Protein AF-A0A094FG65-F1 (afdb_monomer_lite)

Sequence (191 aa):
MADQTPATPAPLEASELGTKEYWDALYTRESTNHAADPTDEGTIWFDDSSAEDKLVTLLRSSALTGFDPATASFLDLGTGNGHLLFRIRDEGVRGEDSDDEDEEEEGEGGKLFRGRMLGTDYSATSISFARAVAAERGLGEGEVEFVEWDVLSSPLSPVLSGPNADGWDVVLDKGTFDAVSLMGDAEAGKR

Structure (mmCIF, N/CA/C/O backbone):
data_AF-A0A094FG65-F1
#
_entry.id   AF-A0A094FG65-F1
#
loop_
_atom_site.group_PDB
_atom_site.id
_atom_site.type_symbol
_atom_site.label_atom_id
_atom_site.label_alt_id
_atom_site.label_comp_id
_atom_site.label_asym_id
_atom_site.label_entity_id
_atom_site.label_seq_id
_atom_site.pdbx_PDB_ins_code
_atom_site.Cartn_x
_atom_site.Cartn_y
_atom_site.Cartn_z
_atom_site.occupancy
_atom_site.B_iso_or_equiv
_atom_site.auth_seq_id
_atom_site.auth_comp_id
_atom_site.auth_asym_id
_atom_site.auth_atom_id
_atom_site.pdbx_PDB_model_num
ATOM 1 N N . MET A 1 1 ? 33.118 -22.081 25.715 1.00 51.44 1 MET A N 1
ATOM 2 C CA . MET A 1 1 ? 31.855 -22.077 24.953 1.00 51.44 1 MET A CA 1
ATOM 3 C C . MET A 1 1 ? 32.157 -21.344 23.664 1.00 51.44 1 MET A C 1
ATOM 5 O O . MET A 1 1 ? 32.663 -20.236 23.754 1.00 51.44 1 MET A O 1
ATOM 9 N N . ALA A 1 2 ? 32.042 -22.009 22.513 1.00 52.31 2 ALA A N 1
ATOM 10 C CA . ALA A 1 2 ? 32.311 -21.365 21.231 1.00 52.31 2 ALA A CA 1
ATOM 11 C C . ALA A 1 2 ? 31.159 -20.406 20.925 1.00 52.31 2 ALA A C 1
ATOM 13 O O . ALA A 1 2 ? 29.999 -20.810 20.976 1.00 52.31 2 ALA A O 1
ATOM 14 N N . ASP A 1 3 ? 31.514 -19.152 20.680 1.00 58.06 3 ASP A N 1
ATOM 15 C CA . ASP A 1 3 ? 30.627 -18.087 20.235 1.00 58.06 3 ASP A CA 1
ATOM 16 C C . ASP A 1 3 ? 30.115 -18.448 18.833 1.00 58.06 3 ASP A C 1
ATOM 18 O O . ASP A 1 3 ? 30.864 -18.410 17.858 1.00 58.06 3 ASP A O 1
ATOM 22 N N . GLN A 1 4 ? 28.878 -18.940 18.752 1.00 58.91 4 GLN A N 1
ATOM 23 C CA . GLN A 1 4 ? 28.191 -19.191 17.487 1.00 58.91 4 GLN A CA 1
ATOM 24 C C . GLN A 1 4 ? 27.260 -18.020 17.203 1.00 58.91 4 GLN A C 1
ATOM 26 O O . GLN A 1 4 ? 26.042 -18.138 17.313 1.00 58.91 4 GLN A O 1
ATOM 31 N N . THR A 1 5 ? 27.836 -16.880 16.843 1.00 65.44 5 THR A N 1
ATOM 32 C CA . THR A 1 5 ? 27.068 -15.825 16.186 1.00 65.44 5 THR A CA 1
ATOM 33 C C . THR A 1 5 ? 26.692 -16.351 14.798 1.00 65.44 5 THR A C 1
ATOM 35 O O . THR A 1 5 ? 27.599 -16.672 14.023 1.00 65.44 5 THR A O 1
ATOM 38 N N . PRO A 1 6 ? 25.398 -16.519 14.470 1.00 65.94 6 PRO A N 1
ATOM 39 C CA . PRO A 1 6 ? 25.007 -16.954 13.137 1.00 65.94 6 PRO A CA 1
ATOM 40 C C . PRO A 1 6 ? 25.524 -15.939 12.112 1.00 65.94 6 PRO A C 1
ATOM 42 O O . PRO A 1 6 ? 25.381 -14.731 12.297 1.00 65.94 6 PRO A O 1
ATOM 45 N N . ALA A 1 7 ? 26.175 -16.434 11.058 1.00 76.25 7 ALA A N 1
ATOM 46 C CA . ALA A 1 7 ? 26.667 -15.586 9.981 1.00 76.25 7 ALA A CA 1
ATOM 47 C C . ALA A 1 7 ? 25.482 -14.889 9.299 1.00 76.25 7 ALA A C 1
ATOM 49 O O . ALA A 1 7 ? 24.498 -15.544 8.951 1.00 76.25 7 ALA A O 1
ATOM 50 N N . THR A 1 8 ? 25.583 -13.574 9.106 1.00 75.88 8 THR A N 1
ATOM 51 C CA . THR A 1 8 ? 24.596 -12.812 8.339 1.00 75.88 8 THR A CA 1
ATOM 52 C C . THR A 1 8 ? 24.509 -13.389 6.920 1.00 75.88 8 THR A C 1
ATOM 54 O O . THR A 1 8 ? 25.559 -13.571 6.293 1.00 75.88 8 THR A O 1
ATOM 57 N N . PRO A 1 9 ? 23.304 -13.695 6.406 1.00 75.62 9 PRO A N 1
ATOM 58 C CA . PRO A 1 9 ? 23.132 -14.148 5.030 1.00 75.62 9 PRO A CA 1
ATOM 59 C C . PRO A 1 9 ? 23.702 -13.127 4.039 1.00 75.62 9 PRO A C 1
ATOM 61 O O . PRO A 1 9 ? 23.695 -11.924 4.309 1.00 75.62 9 PRO A O 1
ATOM 64 N N . ALA A 1 10 ? 24.192 -13.602 2.893 1.00 77.69 10 ALA A N 1
ATOM 65 C CA . ALA A 1 10 ? 24.595 -12.709 1.811 1.00 77.69 10 ALA A CA 1
ATOM 66 C C . ALA A 1 10 ? 23.370 -11.926 1.285 1.00 77.69 10 ALA A C 1
ATOM 68 O O . ALA A 1 10 ? 22.280 -12.504 1.240 1.00 77.69 10 ALA A O 1
ATOM 69 N N . PRO A 1 11 ? 23.531 -10.647 0.888 1.00 77.25 11 PRO A N 1
ATOM 70 C CA . PRO A 1 11 ? 22.477 -9.894 0.212 1.00 77.25 11 PRO A CA 1
ATOM 71 C C . PRO A 1 11 ? 21.989 -10.614 -1.048 1.00 77.25 11 PRO A C 1
ATOM 73 O O . PRO A 1 11 ? 22.757 -11.341 -1.686 1.00 77.25 11 PRO A O 1
ATOM 76 N N . LEU A 1 12 ? 20.722 -10.400 -1.404 1.00 83.62 12 LEU A N 1
ATOM 77 C CA . LEU A 1 12 ? 20.182 -10.880 -2.672 1.00 83.62 12 LEU A CA 1
ATOM 78 C C . LEU A 1 12 ? 20.891 -10.184 -3.841 1.00 83.62 12 LEU A C 1
ATOM 80 O O . LEU A 1 12 ? 21.353 -9.048 -3.723 1.00 83.62 12 LEU A O 1
ATOM 84 N N . GLU A 1 13 ? 20.989 -10.879 -4.973 1.00 87.81 13 GLU A N 1
ATOM 85 C CA . GLU A 1 13 ? 21.478 -10.256 -6.198 1.00 87.81 13 GLU A CA 1
ATOM 86 C C . GLU A 1 13 ? 20.436 -9.269 -6.732 1.00 87.81 13 GLU A C 1
ATOM 88 O O . GLU A 1 13 ? 19.232 -9.532 -6.703 1.00 87.81 13 GLU A O 1
ATOM 93 N N . ALA A 1 14 ? 20.918 -8.136 -7.239 1.00 91.75 14 ALA A N 1
ATOM 94 C CA . ALA A 1 14 ? 20.063 -7.136 -7.851 1.00 91.75 14 ALA A CA 1
ATOM 95 C C . ALA A 1 14 ? 19.319 -7.713 -9.064 1.00 91.75 14 ALA A C 1
ATOM 97 O O . ALA A 1 14 ? 19.881 -8.502 -9.829 1.00 91.75 14 ALA A O 1
ATOM 98 N N . SER A 1 15 ? 18.078 -7.283 -9.283 1.00 94.44 15 SER A N 1
ATOM 99 C CA . SER A 1 15 ? 17.273 -7.729 -10.426 1.00 94.44 15 SER A CA 1
ATOM 100 C C . SER A 1 15 ? 16.431 -6.601 -11.017 1.00 94.44 15 SER A C 1
ATOM 102 O O . SER A 1 15 ? 16.326 -5.521 -10.439 1.00 94.44 15 SER A O 1
ATOM 104 N N . GLU A 1 16 ? 15.796 -6.858 -12.165 1.00 94.25 16 GLU A N 1
ATOM 105 C CA . GLU A 1 16 ? 14.864 -5.909 -12.787 1.00 94.25 16 GLU A CA 1
ATOM 106 C C . GLU A 1 16 ? 13.697 -5.547 -11.854 1.00 94.25 16 GLU A C 1
ATOM 108 O O . GLU A 1 16 ? 13.258 -4.407 -11.867 1.00 94.25 16 GLU A O 1
ATOM 113 N N . LEU A 1 17 ? 13.267 -6.450 -10.963 1.00 94.25 17 LEU A N 1
ATOM 114 C CA . LEU A 1 17 ? 12.216 -6.171 -9.971 1.00 94.25 17 LEU A CA 1
ATOM 115 C C . LEU A 1 17 ? 12.631 -5.133 -8.915 1.00 94.25 17 LEU A C 1
ATOM 117 O O . LEU A 1 17 ? 11.785 -4.618 -8.192 1.00 94.25 17 LEU A O 1
ATOM 121 N N . GLY A 1 18 ? 13.921 -4.810 -8.822 1.00 93.50 18 GLY A N 1
ATOM 122 C CA . GLY A 1 18 ? 14.428 -3.722 -7.991 1.00 93.50 18 GLY A CA 1
ATOM 123 C C . GLY A 1 18 ? 14.506 -2.374 -8.713 1.00 93.50 18 GLY A C 1
ATOM 124 O O . GLY A 1 18 ? 15.050 -1.429 -8.149 1.00 93.50 18 GLY A O 1
ATOM 125 N N . THR A 1 19 ? 14.045 -2.246 -9.962 1.00 94.69 19 THR A N 1
ATOM 126 C CA . THR A 1 19 ? 14.202 -1.004 -10.740 1.00 94.69 19 THR A CA 1
ATOM 127 C C . THR A 1 19 ? 12.872 -0.307 -10.970 1.00 94.69 19 THR A C 1
ATOM 129 O O . THR A 1 19 ? 11.875 -0.931 -11.329 1.00 94.69 19 THR A O 1
ATOM 132 N N . LYS A 1 20 ? 12.857 1.020 -10.813 1.00 94.69 20 LYS A N 1
ATOM 133 C CA . LYS A 1 20 ? 11.662 1.827 -11.092 1.00 94.69 20 LYS A CA 1
ATOM 134 C C . LYS A 1 20 ? 11.225 1.678 -12.551 1.00 94.69 20 LYS A C 1
ATOM 136 O O . LYS A 1 20 ? 10.036 1.668 -12.844 1.00 94.69 20 LYS A O 1
ATOM 141 N N . GLU A 1 21 ? 12.182 1.516 -13.461 1.00 96.56 21 GLU A N 1
ATOM 142 C CA . GLU A 1 21 ? 11.944 1.337 -14.890 1.00 96.56 21 GLU A CA 1
ATOM 143 C C . GLU A 1 21 ? 11.109 0.086 -15.193 1.00 96.56 21 GLU A C 1
ATOM 145 O O . GLU A 1 21 ? 10.217 0.146 -16.042 1.00 96.56 21 GLU A O 1
ATOM 150 N N . TYR A 1 22 ? 11.363 -1.032 -14.501 1.00 96.88 22 TYR A N 1
ATOM 151 C CA . TYR A 1 22 ? 10.558 -2.246 -14.645 1.00 96.88 22 TYR A CA 1
ATOM 152 C C . TYR A 1 22 ? 9.108 -1.995 -14.224 1.00 96.88 22 TYR A C 1
ATOM 154 O O . TYR A 1 22 ? 8.182 -2.302 -14.979 1.00 96.88 22 TYR A O 1
ATOM 162 N N . TRP A 1 23 ? 8.913 -1.400 -13.045 1.00 97.69 23 TRP A N 1
ATOM 163 C CA . TRP A 1 23 ? 7.585 -1.144 -12.490 1.00 97.69 23 TRP A CA 1
ATOM 164 C C . TRP A 1 23 ? 6.800 -0.128 -13.321 1.00 97.69 23 TRP A C 1
ATOM 166 O O . TRP A 1 23 ? 5.649 -0.380 -13.668 1.00 97.69 23 TRP A O 1
ATOM 176 N N . ASP A 1 24 ? 7.431 0.965 -13.757 1.00 97.81 24 ASP A N 1
ATOM 177 C CA . ASP A 1 24 ? 6.791 1.948 -14.637 1.00 97.81 24 ASP A CA 1
ATOM 178 C C . ASP A 1 24 ? 6.314 1.306 -15.953 1.00 97.81 24 ASP A C 1
ATOM 180 O O . ASP A 1 24 ? 5.205 1.593 -16.423 1.00 97.81 24 ASP A O 1
ATOM 184 N N . ALA A 1 25 ? 7.128 0.421 -16.542 1.00 98.12 25 ALA A N 1
ATOM 185 C CA . ALA A 1 25 ? 6.784 -0.304 -17.763 1.00 98.12 25 ALA A CA 1
ATOM 186 C C . ALA A 1 25 ? 5.664 -1.333 -17.540 1.00 98.12 25 ALA A C 1
ATOM 188 O O . ALA A 1 25 ? 4.776 -1.457 -18.391 1.00 98.12 25 ALA A O 1
ATOM 189 N N . LEU A 1 26 ? 5.681 -2.043 -16.407 1.00 98.00 26 LEU A N 1
ATOM 190 C CA . LEU A 1 26 ? 4.620 -2.964 -16.003 1.00 98.00 26 LEU A CA 1
ATOM 191 C C . LEU A 1 26 ? 3.282 -2.226 -15.889 1.00 98.00 26 LEU A C 1
ATOM 193 O O . LEU A 1 26 ? 2.350 -2.566 -16.616 1.00 98.00 26 LEU A O 1
ATOM 197 N N . TYR A 1 27 ? 3.211 -1.170 -15.076 1.00 98.25 27 TYR A N 1
ATOM 198 C CA . TYR A 1 27 ? 1.964 -0.436 -14.841 1.00 98.25 27 TYR A CA 1
ATOM 199 C C . TYR A 1 27 ? 1.459 0.297 -16.087 1.00 98.25 27 TYR A C 1
ATOM 201 O O . TYR A 1 27 ? 0.254 0.414 -16.295 1.00 98.25 27 TYR A O 1
ATOM 209 N N . THR A 1 28 ? 2.354 0.736 -16.979 1.00 98.25 28 THR A N 1
ATOM 210 C CA . THR A 1 28 ? 1.948 1.282 -18.288 1.00 98.25 28 THR A CA 1
ATOM 211 C C . THR A 1 28 ? 1.237 0.227 -19.138 1.00 98.25 28 THR A C 1
ATOM 213 O O . THR A 1 28 ? 0.218 0.514 -19.775 1.00 98.25 28 THR A O 1
ATOM 216 N N . ARG A 1 29 ? 1.765 -1.003 -19.161 1.00 98.12 29 ARG A N 1
ATOM 217 C CA . ARG A 1 29 ? 1.154 -2.119 -19.891 1.00 98.12 29 ARG A CA 1
ATOM 218 C C . ARG A 1 29 ? -0.190 -2.502 -19.280 1.00 98.12 29 ARG A C 1
ATOM 220 O O . ARG A 1 29 ? -1.156 -2.627 -20.020 1.00 98.12 29 ARG A O 1
ATOM 227 N N . GLU A 1 30 ? -0.256 -2.646 -17.962 1.00 97.81 30 GLU A N 1
ATOM 228 C CA . GLU A 1 30 ? -1.489 -3.024 -17.260 1.00 97.81 30 GLU A CA 1
ATOM 229 C C . GLU A 1 30 ? -2.574 -1.960 -17.412 1.00 97.81 30 GLU A C 1
ATOM 231 O O . GLU A 1 30 ? -3.696 -2.283 -17.781 1.00 97.81 30 GLU A O 1
ATOM 236 N N . SER A 1 31 ? -2.223 -0.678 -17.293 1.00 96.94 31 SER A N 1
ATOM 237 C CA . SER A 1 31 ? -3.158 0.415 -17.572 1.00 96.94 31 SER A CA 1
ATOM 238 C C . SER A 1 31 ? -3.668 0.396 -19.019 1.00 96.94 31 SER A C 1
ATOM 240 O O . SER A 1 31 ? -4.845 0.662 -19.264 1.00 96.94 31 SER A O 1
ATOM 242 N N . THR A 1 32 ? -2.813 0.044 -19.988 1.00 97.62 32 THR A N 1
ATOM 243 C CA . THR A 1 32 ? -3.225 -0.110 -21.394 1.00 97.62 32 THR A CA 1
ATOM 244 C C . THR A 1 32 ? -4.188 -1.283 -21.573 1.00 97.62 32 THR A C 1
ATOM 246 O O . THR A 1 32 ? -5.164 -1.155 -22.312 1.00 97.62 32 THR A O 1
ATOM 249 N N . ASN A 1 33 ? -3.929 -2.411 -20.909 1.00 97.50 33 ASN A N 1
ATOM 250 C CA . ASN A 1 33 ? -4.821 -3.563 -20.946 1.00 97.50 33 ASN A CA 1
ATOM 251 C C . ASN A 1 33 ? -6.172 -3.240 -20.305 1.00 97.50 33 ASN A C 1
ATOM 253 O O . ASN A 1 33 ? -7.195 -3.471 -20.938 1.00 97.50 33 ASN A O 1
ATOM 257 N N . HIS A 1 34 ? -6.173 -2.623 -19.121 1.00 96.88 34 HIS A N 1
ATOM 258 C CA . HIS A 1 34 ? -7.385 -2.216 -18.410 1.00 96.88 34 HIS A CA 1
ATOM 259 C C . HIS A 1 34 ? -8.251 -1.260 -19.240 1.00 96.88 34 HIS A C 1
ATOM 261 O O . HIS A 1 34 ? -9.469 -1.387 -19.307 1.00 96.88 34 HIS A O 1
ATOM 267 N N . ALA A 1 35 ? -7.623 -0.325 -19.962 1.00 95.94 35 ALA A N 1
ATOM 268 C CA . ALA A 1 35 ? -8.339 0.562 -20.877 1.00 95.94 35 ALA A CA 1
ATOM 269 C C . ALA A 1 35 ? -9.001 -0.181 -22.059 1.00 95.94 35 ALA A C 1
ATOM 271 O O . ALA A 1 35 ? -9.946 0.340 -22.654 1.00 95.94 35 ALA A O 1
ATOM 272 N N . ALA A 1 36 ? -8.499 -1.363 -22.432 1.00 97.19 36 ALA A N 1
ATOM 273 C CA . ALA A 1 36 ? -9.079 -2.216 -23.469 1.00 97.19 36 ALA A CA 1
ATOM 274 C C . ALA A 1 36 ? -10.100 -3.228 -22.911 1.00 97.19 36 ALA A C 1
ATOM 276 O O . ALA A 1 36 ? -11.041 -3.586 -23.622 1.00 97.19 36 ALA A O 1
ATOM 277 N N . ASP A 1 37 ? -9.917 -3.668 -21.667 1.00 96.25 37 ASP A N 1
ATOM 278 C CA . ASP A 1 37 ? -10.780 -4.585 -20.926 1.00 96.25 37 ASP A CA 1
ATOM 279 C C 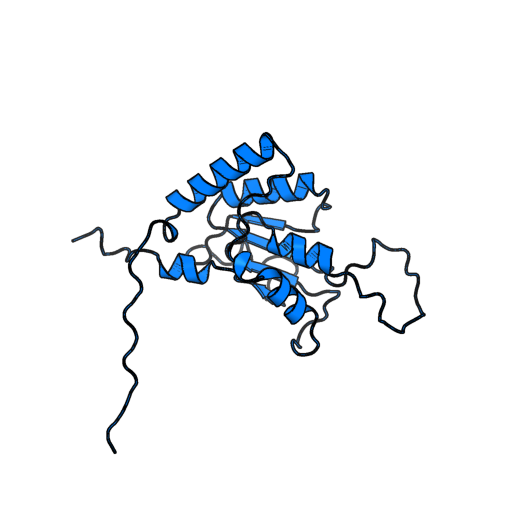. ASP A 1 37 ? -10.830 -4.163 -19.445 1.00 96.25 37 ASP A C 1
ATOM 281 O O . ASP A 1 37 ? -9.898 -4.464 -18.698 1.00 96.25 37 ASP A O 1
ATOM 285 N N . PRO A 1 38 ? -11.914 -3.500 -18.995 1.00 93.38 38 PRO A N 1
ATOM 286 C CA . PRO A 1 38 ? -12.046 -3.034 -17.612 1.00 93.38 38 PRO A CA 1
ATOM 287 C C . PRO A 1 38 ? -12.018 -4.148 -16.555 1.00 93.38 38 PRO A C 1
ATOM 289 O O . PRO A 1 38 ? -11.903 -3.862 -15.368 1.00 93.38 38 PRO A O 1
ATOM 292 N N . THR A 1 39 ? -12.121 -5.418 -16.964 1.00 92.81 39 THR A N 1
ATOM 293 C CA . THR A 1 39 ? -11.992 -6.566 -16.055 1.00 92.81 39 THR A CA 1
ATOM 294 C C . THR A 1 39 ? -10.539 -6.983 -15.802 1.00 92.81 39 THR A C 1
ATOM 296 O O . THR A 1 39 ? -10.285 -7.737 -14.863 1.00 92.81 39 THR A O 1
ATOM 299 N N . ASP A 1 40 ? -9.578 -6.491 -16.595 1.00 94.38 40 ASP A N 1
ATOM 300 C CA . ASP A 1 40 ? -8.143 -6.668 -16.344 1.00 94.38 40 ASP A CA 1
ATOM 301 C C . ASP A 1 40 ? -7.666 -5.615 -15.339 1.00 94.38 40 ASP A C 1
ATOM 303 O O . ASP A 1 40 ? -7.390 -4.471 -15.691 1.00 94.38 40 ASP A O 1
ATOM 307 N N . GLU A 1 41 ? -7.572 -5.992 -14.069 1.00 94.50 41 GLU A N 1
ATOM 308 C CA . GLU A 1 41 ? -7.096 -5.113 -12.994 1.00 94.50 41 GLU A CA 1
ATOM 309 C C . GLU A 1 41 ? -5.574 -5.182 -12.785 1.00 94.50 41 GLU A C 1
ATOM 311 O O . GLU A 1 41 ? -5.047 -4.646 -11.809 1.00 94.50 41 GLU A O 1
ATOM 316 N N . GLY A 1 42 ? -4.838 -5.809 -13.705 1.00 95.19 42 GLY A N 1
ATOM 317 C CA . GLY A 1 42 ? -3.396 -5.999 -13.609 1.00 95.19 42 GLY A CA 1
ATOM 318 C C . GLY A 1 42 ? -2.983 -7.171 -12.716 1.00 95.19 42 GLY A C 1
ATOM 319 O O . GLY A 1 42 ? -3.786 -7.991 -12.268 1.00 95.19 42 GLY A O 1
ATOM 320 N N . THR A 1 43 ? -1.678 -7.283 -12.480 1.00 95.94 43 THR A N 1
ATOM 321 C CA . THR A 1 43 ? -1.082 -8.421 -11.780 1.00 95.94 43 THR A CA 1
ATOM 322 C C . THR A 1 43 ? -1.284 -8.313 -10.271 1.00 95.94 43 THR A C 1
ATOM 324 O O . THR A 1 43 ? -0.771 -7.402 -9.620 1.00 95.94 43 THR A O 1
ATOM 327 N N . ILE A 1 44 ? -1.937 -9.314 -9.681 1.00 94.75 44 ILE A N 1
ATOM 328 C CA . ILE A 1 44 ? -2.025 -9.464 -8.226 1.00 94.75 44 ILE A CA 1
ATOM 329 C C . ILE A 1 44 ? -0.798 -10.239 -7.739 1.00 94.75 44 ILE A C 1
ATOM 331 O O . ILE A 1 44 ? -0.704 -11.462 -7.846 1.00 94.75 44 ILE A O 1
ATOM 335 N N . TRP A 1 45 ? 0.182 -9.514 -7.204 1.00 94.06 45 TRP A N 1
ATOM 336 C CA . TRP A 1 45 ? 1.397 -10.126 -6.667 1.00 94.06 45 TRP A CA 1
ATOM 337 C C . TRP A 1 45 ? 1.097 -11.023 -5.461 1.00 94.06 45 TRP A C 1
ATOM 339 O O . TRP A 1 45 ? 0.356 -10.618 -4.558 1.00 94.06 45 TRP A O 1
ATOM 349 N N . PHE A 1 46 ? 1.719 -12.211 -5.458 1.00 94.88 46 PHE A N 1
ATOM 350 C CA . PHE A 1 46 ? 1.579 -13.282 -4.458 1.00 94.88 46 PHE A CA 1
ATOM 351 C C . PHE A 1 46 ? 0.191 -13.941 -4.373 1.00 94.88 46 PHE A C 1
ATOM 353 O O . PHE A 1 46 ? -0.137 -14.555 -3.350 1.00 94.88 46 PHE A O 1
ATOM 360 N N . ASP A 1 47 ? -0.615 -13.846 -5.434 1.00 92.75 47 ASP A N 1
ATOM 361 C CA . ASP A 1 47 ? -1.926 -14.505 -5.529 1.00 92.75 47 ASP A CA 1
ATOM 362 C C . ASP A 1 47 ? -1.835 -16.039 -5.400 1.00 92.75 47 ASP A C 1
ATOM 364 O O . ASP A 1 47 ? -2.623 -16.668 -4.696 1.00 92.75 47 ASP A O 1
ATOM 368 N N . ASP A 1 48 ? -0.778 -16.646 -5.948 1.00 93.50 48 ASP A N 1
ATOM 369 C CA . ASP A 1 48 ? -0.483 -18.082 -5.825 1.00 93.50 48 ASP A CA 1
ATOM 370 C C . ASP A 1 48 ? -0.288 -18.553 -4.372 1.00 93.50 48 ASP A C 1
ATOM 372 O O . ASP A 1 48 ? -0.439 -19.737 -4.058 1.00 93.50 48 ASP A O 1
ATOM 376 N N . SER A 1 49 ? 0.026 -17.619 -3.474 1.00 93.56 49 SER A N 1
ATOM 377 C CA . SER A 1 49 ? 0.171 -17.845 -2.040 1.00 93.56 49 SER A CA 1
ATOM 378 C C . SER A 1 49 ? -1.035 -17.373 -1.214 1.00 93.56 49 SER A C 1
ATOM 380 O O . SER A 1 49 ? -1.008 -17.515 0.015 1.00 93.56 49 SER A O 1
ATOM 382 N N . SER A 1 50 ? -2.074 -16.824 -1.856 1.00 93.06 50 SER A N 1
ATOM 383 C CA . SER A 1 50 ? -3.253 -16.206 -1.229 1.00 93.06 50 SER A CA 1
ATOM 384 C C . SER A 1 50 ? -2.877 -15.133 -0.197 1.00 93.06 50 SER A C 1
ATOM 386 O O . SER A 1 50 ? -3.398 -15.111 0.922 1.00 93.06 50 SER A O 1
ATOM 388 N N . ALA A 1 51 ? -1.897 -14.285 -0.529 1.00 94.69 51 ALA A N 1
ATOM 389 C CA . ALA A 1 51 ? -1.350 -13.303 0.409 1.00 94.69 51 ALA A CA 1
ATOM 390 C C . ALA A 1 51 ? -2.416 -12.325 0.932 1.00 94.69 51 ALA A C 1
ATOM 392 O O . ALA A 1 51 ? -2.471 -12.066 2.134 1.00 94.69 51 ALA A O 1
ATOM 393 N N . GLU A 1 52 ? -3.294 -11.829 0.059 1.00 94.75 52 GLU A N 1
ATOM 394 C CA . GLU A 1 52 ? -4.329 -10.864 0.443 1.00 94.75 52 GLU A CA 1
ATOM 395 C C . GLU A 1 52 ? -5.392 -11.487 1.352 1.00 94.75 52 GLU A C 1
ATOM 397 O O . GLU A 1 52 ? -5.709 -10.910 2.388 1.00 94.75 52 GLU A O 1
ATOM 402 N N . ASP A 1 53 ? -5.859 -12.704 1.056 1.00 92.25 53 ASP A N 1
ATOM 403 C CA . ASP A 1 53 ? -6.829 -13.407 1.909 1.00 92.25 53 ASP A CA 1
ATOM 404 C C . ASP A 1 53 ? -6.272 -13.652 3.318 1.00 92.25 53 ASP A C 1
ATOM 406 O O . ASP A 1 53 ? -6.981 -13.526 4.322 1.00 92.25 53 ASP A O 1
ATOM 410 N N . LYS A 1 54 ? -4.976 -13.971 3.423 1.00 93.62 54 LYS A N 1
ATOM 411 C CA . LYS A 1 54 ? -4.294 -14.130 4.715 1.00 93.62 54 LYS A CA 1
ATOM 412 C C . LYS A 1 54 ? -4.200 -12.808 5.471 1.00 93.62 54 LYS A C 1
ATOM 414 O O . LYS A 1 54 ? -4.424 -12.804 6.682 1.00 93.62 54 LYS A O 1
ATOM 419 N N . LEU A 1 55 ? -3.896 -11.706 4.780 1.00 93.69 55 LEU A N 1
ATOM 420 C CA . LEU A 1 55 ? -3.869 -10.367 5.372 1.00 93.69 55 LEU A CA 1
ATOM 421 C C . LEU A 1 55 ? -5.260 -9.959 5.866 1.00 93.69 55 LEU A C 1
ATOM 423 O O . LEU A 1 55 ? -5.399 -9.596 7.031 1.00 93.69 55 LEU A O 1
ATOM 427 N N . VAL A 1 56 ? -6.302 -10.103 5.044 1.00 91.94 56 VAL A N 1
ATOM 428 C CA . VAL A 1 56 ? -7.690 -9.798 5.430 1.00 91.94 56 VAL A CA 1
ATOM 429 C C . VAL A 1 56 ? -8.134 -10.666 6.610 1.00 91.94 56 VAL A C 1
ATOM 431 O O . VAL A 1 56 ? -8.688 -10.151 7.581 1.00 91.94 56 VAL A O 1
ATOM 434 N N . THR A 1 57 ? -7.827 -11.967 6.593 1.00 91.12 57 THR A N 1
ATOM 435 C CA . THR A 1 57 ? -8.122 -12.876 7.714 1.00 91.12 57 THR A CA 1
ATOM 436 C C . THR A 1 57 ? -7.439 -12.417 9.002 1.00 91.12 57 THR A C 1
ATOM 438 O O . THR A 1 57 ? -8.068 -12.400 10.061 1.00 91.12 57 THR A O 1
ATOM 441 N N . LEU A 1 58 ? -6.166 -12.015 8.929 1.00 91.62 58 LEU A N 1
ATOM 442 C CA . LEU A 1 58 ? -5.421 -11.512 10.082 1.00 91.62 58 LEU A CA 1
ATOM 443 C C . LEU A 1 58 ? -6.013 -10.198 10.609 1.00 91.62 58 LEU A C 1
ATOM 445 O O . LEU A 1 58 ? -6.207 -10.078 11.818 1.00 91.62 58 LEU A O 1
ATOM 449 N N . LEU A 1 59 ? -6.344 -9.254 9.723 1.00 91.75 59 LEU A N 1
ATOM 450 C CA . LEU A 1 59 ? -6.950 -7.964 10.073 1.00 91.75 59 LEU A CA 1
ATOM 451 C C . LEU A 1 59 ? -8.323 -8.121 10.741 1.00 91.75 59 LEU A C 1
ATOM 453 O O . LEU A 1 59 ? -8.680 -7.327 11.605 1.00 91.75 59 LEU A O 1
ATOM 457 N N . ARG A 1 60 ? -9.088 -9.150 10.359 1.00 87.44 60 ARG A N 1
ATOM 458 C CA . ARG A 1 60 ? -10.379 -9.501 10.977 1.00 87.44 60 ARG A CA 1
ATOM 459 C C . ARG A 1 60 ? -10.228 -10.285 12.278 1.00 87.44 60 ARG A C 1
ATOM 461 O O . ARG A 1 60 ? -11.184 -10.400 13.043 1.00 87.44 60 ARG A O 1
ATOM 468 N N . SER A 1 61 ? -9.064 -10.886 12.506 1.00 87.06 61 SER A N 1
ATOM 469 C CA . SER A 1 61 ? -8.851 -11.748 13.659 1.00 87.06 61 SER A CA 1
ATOM 470 C C . SER A 1 61 ? -8.738 -10.932 14.944 1.00 87.06 61 SER A C 1
ATOM 472 O O . SER A 1 61 ? -8.081 -9.896 14.994 1.00 87.06 61 SER A O 1
ATOM 474 N N . SER A 1 62 ? -9.275 -11.469 16.037 1.00 81.94 62 SER A N 1
ATOM 475 C CA . SER A 1 62 ? -9.083 -10.907 17.380 1.00 81.94 62 SER A CA 1
ATOM 476 C C . SER A 1 62 ? -7.639 -11.009 17.893 1.00 81.94 62 SER A C 1
ATOM 478 O O . SER A 1 62 ? -7.334 -10.498 18.970 1.00 81.94 62 SER A O 1
ATOM 480 N N . ALA A 1 63 ? -6.746 -11.671 17.146 1.00 84.62 63 ALA A N 1
ATOM 481 C CA . ALA A 1 63 ? -5.326 -11.748 17.467 1.00 84.62 63 ALA A CA 1
ATOM 482 C C . ALA A 1 63 ? -4.599 -10.423 17.198 1.00 84.62 63 ALA A C 1
ATOM 484 O O . ALA A 1 63 ? -3.577 -10.156 17.833 1.00 84.62 63 ALA A O 1
ATOM 485 N N . LEU A 1 64 ? -5.117 -9.595 16.284 1.00 83.31 64 LEU A N 1
ATOM 486 C CA . LEU A 1 64 ? -4.583 -8.269 16.019 1.00 83.31 64 LEU A CA 1
ATOM 487 C C . LEU A 1 64 ? -5.357 -7.244 16.856 1.00 83.31 64 LEU A C 1
ATOM 489 O O . LEU A 1 64 ? -6.512 -6.930 16.590 1.00 83.31 64 LEU A O 1
ATOM 493 N N . THR A 1 65 ? -4.718 -6.754 17.915 1.00 84.94 65 THR A N 1
ATOM 494 C CA . THR A 1 65 ? -5.295 -5.769 18.841 1.00 84.94 65 THR A CA 1
ATOM 495 C C . THR A 1 65 ? -4.585 -4.431 18.703 1.00 84.94 65 THR A C 1
ATOM 497 O O . THR A 1 65 ? -3.398 -4.406 18.387 1.00 84.94 65 THR A O 1
ATOM 500 N N . GLY A 1 66 ? -5.252 -3.336 19.061 1.00 87.50 66 GLY A N 1
ATOM 501 C CA . GLY A 1 66 ? -4.629 -2.008 19.114 1.00 87.50 66 GLY A CA 1
ATOM 502 C C . GLY A 1 66 ? -5.275 -0.973 18.201 1.00 87.50 66 GLY A C 1
ATOM 503 O O . GLY A 1 66 ? -4.873 0.181 18.248 1.00 87.50 66 GLY A O 1
ATOM 504 N N . PHE A 1 67 ? -6.299 -1.363 17.442 1.00 91.50 67 PHE A N 1
ATOM 505 C CA . PHE A 1 67 ? -7.144 -0.458 16.672 1.00 91.50 67 PHE A CA 1
ATOM 506 C C . PHE A 1 67 ? -8.605 -0.920 16.716 1.00 91.50 67 PHE A C 1
ATOM 508 O O . PHE A 1 67 ? -8.886 -2.087 16.993 1.00 91.50 67 PHE A O 1
ATOM 515 N N . ASP A 1 68 ? -9.529 -0.001 16.445 1.00 90.56 68 ASP A N 1
ATOM 516 C CA . ASP A 1 68 ? -10.934 -0.316 16.182 1.00 90.56 68 ASP A CA 1
ATOM 517 C C . ASP A 1 68 ? -11.115 -0.510 14.668 1.00 90.56 68 ASP A C 1
ATOM 519 O O . ASP A 1 68 ? -10.903 0.450 13.924 1.00 90.56 68 ASP A O 1
ATOM 523 N N . PRO A 1 69 ? -11.496 -1.709 14.183 1.00 88.69 69 PRO A N 1
ATOM 524 C CA . PRO A 1 69 ? -11.693 -1.961 12.757 1.00 88.69 69 PRO A CA 1
ATOM 525 C C . PRO A 1 69 ? -12.599 -0.935 12.065 1.00 88.69 69 PRO A C 1
ATOM 527 O O . PRO A 1 69 ? -12.321 -0.548 10.932 1.00 88.69 69 PRO A O 1
ATOM 530 N N . ALA A 1 70 ? -13.630 -0.435 12.758 1.00 88.25 70 ALA A N 1
ATOM 531 C CA . ALA A 1 70 ? -14.567 0.535 12.200 1.00 88.25 70 ALA A CA 1
ATOM 532 C C . ALA A 1 70 ? -13.904 1.867 11.840 1.00 88.25 70 ALA A C 1
ATOM 534 O O . ALA A 1 70 ? -14.317 2.509 10.877 1.00 88.25 70 ALA A O 1
ATOM 535 N N . THR A 1 71 ? -12.883 2.288 12.584 1.00 91.81 71 THR A N 1
ATOM 536 C CA . THR A 1 71 ? -12.240 3.598 12.408 1.00 91.81 71 THR A CA 1
ATOM 537 C C . THR A 1 71 ? -10.781 3.508 11.983 1.00 91.81 71 THR A C 1
ATOM 539 O O . THR A 1 71 ? -10.178 4.545 11.716 1.00 91.81 71 THR A O 1
ATOM 542 N N . ALA A 1 72 ? -10.218 2.299 11.919 1.00 94.38 72 ALA A N 1
ATOM 543 C CA . ALA A 1 72 ? -8.815 2.067 11.616 1.00 94.38 72 ALA A CA 1
ATOM 544 C C . ALA A 1 72 ? -8.404 2.687 10.284 1.00 94.38 72 ALA A C 1
ATOM 546 O O . ALA A 1 72 ? -9.070 2.527 9.259 1.00 94.38 72 ALA A O 1
ATOM 547 N N . SER A 1 73 ? -7.275 3.379 10.324 1.00 96.88 73 SER A N 1
ATOM 548 C CA . SER A 1 73 ? -6.619 3.957 9.167 1.00 96.88 73 SER A CA 1
ATOM 549 C C . SER A 1 73 ? -5.520 3.034 8.633 1.00 96.88 73 SER A C 1
ATOM 551 O O . SER A 1 73 ? -4.754 2.452 9.403 1.00 96.88 73 SER A O 1
ATOM 553 N N . PHE A 1 74 ? -5.424 2.923 7.307 1.00 97.75 74 PHE A N 1
ATOM 554 C CA . PHE A 1 74 ? -4.496 2.030 6.613 1.00 97.75 74 PHE A CA 1
ATOM 555 C C . PHE A 1 74 ? -3.583 2.793 5.655 1.00 97.75 74 PHE A C 1
ATOM 557 O O . PHE A 1 74 ? -4.064 3.545 4.806 1.00 97.75 74 PHE A O 1
ATOM 564 N N . LEU A 1 75 ? -2.280 2.537 5.747 1.00 98.62 75 LEU A N 1
ATOM 565 C CA . LEU A 1 75 ? -1.276 2.967 4.776 1.00 98.62 75 LEU A CA 1
ATOM 566 C C . LEU A 1 75 ? -0.696 1.743 4.071 1.00 98.62 75 LEU A C 1
ATOM 568 O O . LEU A 1 75 ? -0.125 0.886 4.736 1.00 98.62 75 LEU A O 1
ATOM 572 N N . ASP A 1 76 ? -0.798 1.674 2.750 1.00 98.69 76 ASP A N 1
ATOM 573 C CA . ASP A 1 76 ? -0.214 0.598 1.944 1.00 98.69 76 ASP A CA 1
ATOM 574 C C . ASP A 1 76 ? 1.059 1.082 1.238 1.00 98.69 76 ASP A C 1
ATOM 576 O O . ASP A 1 76 ? 1.046 2.077 0.499 1.00 98.69 76 ASP A O 1
ATOM 580 N N . LEU A 1 77 ? 2.177 0.413 1.523 1.00 98.56 77 LEU A N 1
ATOM 581 C CA . LEU A 1 77 ? 3.502 0.735 1.004 1.00 98.56 77 LEU A CA 1
ATOM 582 C C . LEU A 1 77 ? 3.750 -0.033 -0.293 1.00 98.56 77 LEU A C 1
ATOM 584 O O . LEU A 1 77 ? 3.833 -1.256 -0.269 1.00 98.56 77 LEU A O 1
ATOM 588 N N . GLY A 1 78 ? 3.924 0.685 -1.406 1.00 98.06 78 GLY A N 1
ATOM 589 C CA . GLY A 1 78 ? 4.047 0.087 -2.742 1.00 98.06 78 GLY A CA 1
ATOM 590 C C . GLY A 1 78 ? 2.759 -0.620 -3.162 1.00 98.06 78 GLY A C 1
ATOM 591 O O . GLY A 1 78 ? 2.741 -1.810 -3.452 1.00 98.06 78 GLY A O 1
ATOM 592 N N . THR A 1 79 ? 1.670 0.145 -3.171 1.00 98.56 79 THR A N 1
ATOM 593 C CA . THR A 1 79 ? 0.299 -0.338 -3.382 1.00 98.56 79 THR A CA 1
ATOM 594 C C . THR A 1 79 ? 0.060 -0.935 -4.771 1.00 98.56 79 THR A C 1
ATOM 596 O O . THR A 1 79 ? -0.915 -1.661 -4.977 1.00 98.56 79 THR A O 1
ATOM 599 N N . GLY A 1 80 ? 0.932 -0.645 -5.744 1.00 98.31 80 GLY A N 1
ATOM 600 C CA . GLY A 1 80 ? 0.777 -1.115 -7.112 1.00 98.31 80 GLY A CA 1
ATOM 601 C C . GLY A 1 80 ? -0.555 -0.677 -7.720 1.00 98.31 80 GLY A C 1
ATOM 602 O O . GLY A 1 80 ? -0.939 0.488 -7.667 1.00 98.31 80 GLY A O 1
ATOM 603 N N . ASN A 1 81 ? -1.307 -1.638 -8.248 1.00 97.44 81 ASN A N 1
ATOM 604 C CA . ASN A 1 81 ? -2.651 -1.412 -8.786 1.00 97.44 81 ASN A CA 1
ATOM 605 C C . ASN A 1 81 ? -3.724 -1.104 -7.716 1.00 97.44 81 ASN A C 1
ATOM 607 O O . ASN A 1 81 ? -4.881 -0.895 -8.071 1.00 97.44 81 ASN A O 1
ATOM 611 N N . GLY A 1 82 ? -3.378 -1.078 -6.424 1.00 97.69 82 GLY A N 1
ATOM 612 C CA . GLY A 1 82 ? -4.294 -0.772 -5.323 1.00 97.69 82 GLY A CA 1
ATOM 613 C C . GLY A 1 82 ? -5.172 -1.942 -4.868 1.00 97.69 82 GLY A C 1
ATOM 614 O O . GLY A 1 82 ? -5.980 -1.770 -3.952 1.00 97.69 82 GLY A O 1
ATOM 615 N N . HIS A 1 83 ? -5.011 -3.132 -5.461 1.00 96.88 83 HIS A N 1
ATOM 616 C CA . HIS A 1 83 ? -5.925 -4.261 -5.266 1.00 96.88 83 HIS A CA 1
ATOM 617 C C . HIS A 1 83 ? -6.068 -4.683 -3.796 1.00 96.88 83 HIS A C 1
ATOM 619 O O . HIS A 1 83 ? -7.183 -4.934 -3.343 1.00 96.88 83 HIS A O 1
ATOM 625 N N . LEU A 1 84 ? -4.981 -4.662 -3.014 1.00 97.31 84 LEU A N 1
ATOM 626 C CA . LEU A 1 84 ? -5.027 -4.999 -1.588 1.00 97.31 84 LEU A CA 1
ATOM 627 C C . LEU A 1 84 ? -5.966 -4.068 -0.801 1.00 97.31 84 LEU A C 1
ATOM 629 O O . LEU A 1 84 ? -6.746 -4.538 0.027 1.00 97.31 84 LEU A O 1
ATOM 633 N N . LEU A 1 85 ? -5.929 -2.757 -1.058 1.00 97.25 85 LEU A N 1
ATOM 634 C CA . LEU A 1 85 ? -6.816 -1.806 -0.382 1.00 97.25 85 LEU A CA 1
ATOM 635 C C . LEU A 1 85 ? -8.272 -1.985 -0.815 1.00 97.25 85 LEU A C 1
ATOM 637 O O . LEU A 1 85 ? -9.166 -1.898 0.028 1.00 97.25 85 LEU A O 1
ATOM 641 N N . PHE A 1 86 ? -8.521 -2.299 -2.091 1.00 95.25 86 PHE A N 1
ATOM 642 C CA . PHE A 1 86 ? -9.866 -2.644 -2.562 1.00 95.25 86 PHE A CA 1
ATOM 643 C C . PHE A 1 86 ? -10.378 -3.903 -1.864 1.00 95.25 86 PHE A C 1
ATOM 645 O O . PHE A 1 86 ? -11.490 -3.913 -1.346 1.00 95.25 86 PHE A O 1
ATOM 652 N N . ARG A 1 87 ? -9.528 -4.927 -1.739 1.00 93.38 87 ARG A N 1
ATOM 653 C CA . ARG A 1 87 ? -9.844 -6.170 -1.034 1.00 93.38 87 ARG A CA 1
ATOM 654 C C . ARG A 1 87 ? -10.220 -5.920 0.424 1.00 93.38 87 ARG A C 1
ATOM 656 O O . ARG A 1 87 ? -11.239 -6.426 0.881 1.00 93.38 87 ARG A O 1
ATOM 663 N N . ILE A 1 88 ? -9.445 -5.111 1.149 1.00 93.94 88 ILE A N 1
ATOM 664 C CA . ILE A 1 88 ? -9.737 -4.765 2.552 1.00 93.94 88 ILE A CA 1
ATOM 665 C C . ILE A 1 88 ? -11.039 -3.957 2.657 1.00 93.94 88 ILE A C 1
ATOM 667 O O . ILE A 1 88 ? -11.827 -4.185 3.578 1.00 93.94 88 ILE A O 1
ATOM 671 N N . ARG A 1 89 ? -11.287 -3.030 1.723 1.00 91.69 89 ARG A N 1
ATOM 672 C CA . ARG A 1 89 ? -12.513 -2.224 1.694 1.00 91.69 89 ARG A CA 1
ATOM 673 C C . ARG A 1 89 ? -13.759 -3.073 1.428 1.00 91.69 89 ARG A C 1
ATOM 675 O O . ARG A 1 89 ? -14.761 -2.883 2.117 1.00 91.69 89 ARG A O 1
ATOM 682 N N . ASP A 1 90 ? -13.686 -3.990 0.468 1.00 86.25 90 ASP A N 1
ATOM 683 C CA . ASP A 1 90 ? -14.802 -4.836 0.031 1.00 86.25 90 ASP A CA 1
ATOM 684 C C . ASP A 1 90 ? -15.078 -5.972 1.024 1.00 86.25 90 ASP A C 1
ATOM 686 O O . ASP A 1 90 ? -16.215 -6.202 1.425 1.00 86.25 90 ASP A O 1
ATOM 690 N N . GLU A 1 91 ? -14.038 -6.675 1.478 1.00 73.75 91 GLU A N 1
ATOM 691 C CA . GLU A 1 91 ? -14.173 -7.867 2.329 1.00 73.75 91 GLU A CA 1
ATOM 692 C C . GLU A 1 91 ? -14.212 -7.575 3.825 1.00 73.75 91 GLU A C 1
ATOM 694 O O . GLU A 1 91 ? -14.222 -8.482 4.669 1.00 73.75 91 GLU A O 1
ATOM 699 N N . GLY A 1 92 ? -14.310 -6.294 4.162 1.00 59.91 92 GLY A N 1
ATOM 700 C CA . GLY A 1 92 ? -14.706 -5.869 5.482 1.00 59.91 92 GLY A CA 1
ATOM 701 C C . GLY A 1 92 ? -16.116 -6.326 5.863 1.00 59.91 92 GLY A C 1
ATOM 702 O O . GLY A 1 92 ? -16.513 -6.056 6.969 1.00 59.91 92 GLY A O 1
ATOM 703 N N . VAL A 1 93 ? -16.947 -6.979 5.056 1.00 56.12 93 VAL A N 1
ATOM 704 C CA . VAL A 1 93 ? -18.328 -7.247 5.513 1.00 56.12 93 VAL A CA 1
ATOM 705 C C . VAL A 1 93 ? -18.361 -8.067 6.826 1.00 56.12 93 VAL A C 1
ATOM 707 O O . VAL A 1 93 ? -17.736 -9.134 6.917 1.00 56.12 93 VAL A O 1
ATOM 710 N N . ARG A 1 94 ? -19.048 -7.549 7.869 1.00 53.31 94 ARG A N 1
ATOM 711 C CA . ARG A 1 94 ? -19.331 -8.309 9.107 1.00 53.31 94 ARG A CA 1
ATOM 712 C C . ARG A 1 94 ? -20.035 -9.599 8.678 1.00 53.31 94 ARG A C 1
ATOM 714 O O . ARG A 1 94 ? -21.039 -9.538 7.981 1.00 53.31 94 ARG A O 1
ATOM 721 N N . GLY A 1 95 ? -19.447 -10.754 8.991 1.00 52.28 95 GLY A N 1
ATOM 722 C CA . GLY A 1 95 ? -20.006 -12.037 8.558 1.00 52.28 95 GLY A CA 1
ATOM 723 C C . GLY A 1 95 ? -21.415 -12.239 9.118 1.00 52.28 95 GLY A C 1
ATOM 724 O O . GLY A 1 95 ? -21.699 -11.773 10.216 1.00 52.28 95 GLY A O 1
ATOM 725 N N . GLU A 1 96 ? -22.255 -12.971 8.386 1.00 48.84 96 GLU A N 1
ATOM 726 C CA . GLU A 1 96 ? -23.625 -13.349 8.786 1.00 48.84 96 GLU A CA 1
ATOM 727 C C . GLU A 1 96 ? -23.678 -14.204 10.076 1.00 48.84 96 GLU A C 1
ATOM 729 O O . GLU A 1 96 ? -24.754 -14.436 10.610 1.00 48.84 96 GLU A O 1
ATOM 734 N N . ASP A 1 97 ? -22.525 -14.644 10.596 1.00 47.69 97 ASP A N 1
ATOM 735 C CA . ASP A 1 97 ? -22.386 -15.446 11.822 1.00 47.69 97 ASP A CA 1
ATOM 736 C C . ASP A 1 97 ? -22.287 -14.606 13.117 1.00 47.69 97 ASP A C 1
ATOM 738 O O . ASP A 1 97 ? -21.983 -15.149 14.182 1.00 47.69 97 ASP A O 1
ATOM 742 N N . SER A 1 98 ? -22.485 -13.281 13.071 1.00 48.22 98 SER A N 1
ATOM 743 C CA . SER A 1 98 ? -22.709 -12.527 14.309 1.00 48.22 98 SER A CA 1
ATOM 744 C C . SER A 1 98 ? -24.148 -12.757 14.773 1.00 48.22 98 SER A C 1
ATOM 746 O O . SER A 1 98 ? -25.065 -12.187 14.192 1.00 48.22 98 SER A O 1
ATOM 748 N N . ASP A 1 99 ? -24.331 -13.527 15.851 1.00 48.00 99 ASP A N 1
ATOM 749 C CA . ASP A 1 99 ? -25.596 -13.711 16.598 1.00 48.00 99 ASP A CA 1
ATOM 750 C C . ASP A 1 99 ? -26.188 -12.392 17.175 1.00 48.00 99 ASP A C 1
ATOM 752 O O . ASP A 1 99 ? -27.106 -12.410 17.997 1.00 48.00 99 ASP A O 1
ATOM 756 N N . ASP A 1 100 ? -25.659 -11.236 16.773 1.00 48.81 100 ASP A N 1
ATOM 757 C CA . ASP A 1 100 ? -26.157 -9.917 17.134 1.00 48.81 100 ASP A CA 1
ATOM 758 C C . ASP A 1 100 ? -27.319 -9.563 16.185 1.00 48.81 100 ASP A C 1
ATOM 760 O O . ASP A 1 100 ? -27.142 -8.907 15.161 1.00 48.81 100 ASP A O 1
ATOM 764 N N . GLU A 1 101 ? -28.528 -10.025 16.528 1.00 46.84 101 GLU A N 1
ATOM 765 C CA . GLU A 1 101 ? -29.800 -9.694 15.849 1.00 46.84 101 GLU A CA 1
ATOM 766 C C . GLU A 1 101 ? -30.220 -8.213 16.002 1.00 46.84 101 GLU A C 1
ATOM 768 O O . GLU A 1 101 ? -31.272 -7.810 15.506 1.00 46.84 101 GLU A O 1
ATOM 773 N N . ASP A 1 102 ? -29.406 -7.384 16.654 1.00 46.97 102 ASP A N 1
ATOM 774 C CA . ASP A 1 102 ? -29.698 -5.980 16.910 1.00 46.97 102 ASP A CA 1
ATOM 775 C C . ASP A 1 102 ? -28.719 -5.088 16.136 1.00 46.97 102 ASP A C 1
ATOM 777 O O . ASP A 1 102 ? -27.645 -4.748 16.623 1.00 46.97 102 ASP A O 1
ATOM 781 N N . GLU A 1 103 ? -29.099 -4.737 14.906 1.00 48.00 103 GLU A N 1
ATOM 782 C CA . GLU A 1 103 ? -29.162 -3.360 14.383 1.00 48.00 103 GLU A CA 1
ATOM 783 C C . GLU A 1 103 ? -29.106 -3.375 12.848 1.00 48.00 103 GLU A C 1
ATOM 785 O O . GLU A 1 103 ? -28.051 -3.384 12.211 1.00 48.00 103 GLU A O 1
ATOM 790 N N . GLU A 1 104 ? -30.295 -3.319 12.244 1.00 48.78 104 GLU A N 1
ATOM 791 C CA . GLU A 1 104 ? -30.498 -2.725 10.925 1.00 48.78 104 GLU A CA 1
ATOM 792 C C . GLU A 1 104 ? -30.105 -1.233 10.994 1.00 48.78 104 GLU A C 1
ATOM 794 O O . GLU A 1 104 ? -30.961 -0.356 11.108 1.00 48.78 104 GLU A O 1
ATOM 799 N N . GLU A 1 105 ? -28.810 -0.909 10.959 1.00 46.19 105 GLU A N 1
ATOM 800 C CA . GLU A 1 105 ? -28.390 0.447 10.603 1.00 46.19 105 GLU A CA 1
ATOM 801 C C . GLU A 1 105 ? -28.337 0.561 9.076 1.00 46.19 105 GLU A C 1
ATOM 803 O O . GLU A 1 105 ? -27.389 0.144 8.407 1.00 46.19 105 GLU A O 1
ATOM 808 N N . GLU A 1 106 ? -29.396 1.150 8.518 1.00 45.47 106 GLU A N 1
ATOM 809 C CA . GLU A 1 106 ? -29.433 1.686 7.160 1.00 45.47 106 GLU A CA 1
ATOM 810 C C . GLU A 1 106 ? -28.391 2.817 7.011 1.00 45.47 106 GLU A C 1
ATOM 812 O O . GLU A 1 106 ? -28.696 4.005 7.111 1.00 45.47 106 GLU A O 1
ATOM 817 N N . GLY A 1 107 ? -27.133 2.447 6.769 1.00 44.34 107 GLY A N 1
ATOM 818 C CA . GLY A 1 107 ? -26.045 3.349 6.395 1.00 44.34 107 GLY A CA 1
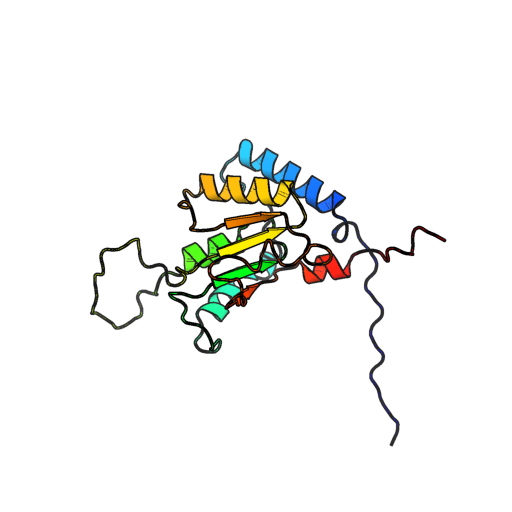ATOM 819 C C . GLY A 1 107 ? -24.980 2.582 5.616 1.00 44.34 107 GLY A C 1
ATOM 820 O O . GLY A 1 107 ? -24.445 1.611 6.132 1.00 44.34 107 GLY A O 1
ATOM 821 N N . GLU A 1 108 ? -24.735 2.973 4.358 1.00 49.12 108 GLU A N 1
ATOM 822 C CA . GLU A 1 108 ? -23.717 2.445 3.420 1.00 49.12 108 GLU A CA 1
ATOM 823 C C . GLU A 1 108 ? -23.083 1.079 3.788 1.00 49.12 108 GLU A C 1
ATOM 825 O O . GLU A 1 108 ? -21.905 0.962 4.112 1.00 49.12 108 GLU A O 1
ATOM 830 N N . GLY A 1 109 ? -23.914 0.032 3.722 1.00 51.94 109 GLY A N 1
ATOM 831 C CA . GLY A 1 109 ? -23.566 -1.369 3.474 1.00 51.94 109 GLY A CA 1
ATOM 832 C C . GLY A 1 109 ? -22.394 -1.980 4.244 1.00 51.94 109 GLY A C 1
ATOM 833 O O . GLY A 1 109 ? -21.353 -2.205 3.648 1.00 51.94 109 GLY A O 1
ATOM 834 N N . GLY A 1 110 ? -22.577 -2.372 5.509 1.00 63.09 110 GLY A N 1
ATOM 835 C CA . GLY A 1 110 ? -21.924 -3.551 6.117 1.00 63.09 110 GLY A CA 1
ATOM 836 C C . GLY A 1 110 ? -20.385 -3.633 6.198 1.00 63.09 110 GLY A C 1
ATOM 837 O O . GLY A 1 110 ? -19.889 -4.607 6.763 1.00 63.09 110 GLY A O 1
ATOM 838 N N . LYS A 1 111 ? -19.614 -2.667 5.678 1.00 76.38 111 LYS A N 1
ATOM 839 C CA . LYS A 1 111 ? -18.138 -2.680 5.654 1.00 76.38 111 LYS A CA 1
ATOM 840 C C . LYS A 1 111 ? -17.566 -2.534 7.081 1.00 76.38 111 LYS A C 1
ATOM 842 O O . LYS A 1 111 ? -17.848 -1.559 7.772 1.00 76.38 111 LYS A O 1
ATOM 847 N N . LEU A 1 112 ? -16.720 -3.470 7.517 1.00 86.12 112 LEU A N 1
ATOM 848 C CA . LEU A 1 112 ? -16.003 -3.478 8.808 1.00 86.12 112 LEU A CA 1
ATOM 849 C C . LEU A 1 112 ? -14.941 -2.395 8.833 1.00 86.12 112 LEU A C 1
ATOM 851 O O . LEU A 1 112 ? -14.883 -1.647 9.798 1.00 86.12 112 LEU A O 1
ATOM 855 N N . PHE A 1 113 ? -14.130 -2.297 7.780 1.00 91.38 113 PHE A N 1
ATOM 856 C CA . PHE A 1 113 ? -13.078 -1.295 7.678 1.00 91.38 113 PHE A CA 1
ATOM 857 C C . PHE A 1 113 ? -13.627 -0.062 6.971 1.00 91.38 113 PHE A C 1
ATOM 859 O O . PHE A 1 113 ? -13.816 -0.076 5.754 1.00 91.38 113 PHE A O 1
ATOM 866 N N . ARG A 1 114 ? -13.927 0.992 7.744 1.00 90.50 114 ARG A N 1
ATOM 867 C CA . ARG A 1 114 ? -14.493 2.260 7.236 1.00 90.50 114 ARG A CA 1
ATOM 868 C C . ARG A 1 114 ? -13.524 3.432 7.305 1.00 90.50 114 ARG A C 1
ATOM 870 O O . ARG A 1 114 ? -13.684 4.368 6.528 1.00 90.50 114 ARG A O 1
ATOM 877 N N . GLY A 1 115 ? -12.499 3.353 8.149 1.00 92.88 115 GLY A N 1
ATOM 878 C CA . GLY A 1 115 ? -11.489 4.399 8.272 1.00 92.88 115 GLY A CA 1
ATOM 879 C C . GLY A 1 115 ? -10.696 4.650 6.985 1.00 92.88 115 GLY A C 1
ATOM 880 O O . GLY A 1 115 ? -10.850 3.969 5.968 1.00 92.88 115 GLY A O 1
ATOM 881 N N . ARG A 1 116 ? -9.871 5.695 7.024 1.00 95.50 116 ARG A N 1
ATOM 882 C CA . ARG A 1 116 ? -9.117 6.198 5.872 1.00 95.50 116 ARG A CA 1
ATOM 883 C C . ARG A 1 116 ? -8.155 5.141 5.319 1.00 95.50 116 ARG A C 1
ATOM 885 O O . ARG A 1 116 ? -7.449 4.503 6.091 1.00 95.50 116 ARG A O 1
ATOM 892 N N . MET A 1 117 ? -8.067 5.010 3.997 1.00 97.56 117 MET A N 1
ATOM 893 C CA . MET A 1 117 ? -7.096 4.137 3.326 1.00 97.56 117 MET A CA 1
ATOM 894 C C . MET A 1 117 ? -6.269 4.945 2.330 1.00 97.56 117 MET A C 1
ATOM 896 O O . MET A 1 117 ? -6.842 5.624 1.480 1.00 97.56 117 MET A O 1
ATOM 900 N N . LEU A 1 118 ? -4.941 4.869 2.426 1.00 98.44 118 LEU A N 1
ATOM 901 C CA . LEU A 1 118 ? -4.012 5.521 1.507 1.00 98.44 118 LEU A CA 1
ATOM 902 C C . LEU A 1 118 ? -3.030 4.505 0.925 1.00 98.44 118 LEU A C 1
ATOM 904 O O . LEU A 1 118 ? -2.221 3.930 1.649 1.00 98.44 118 LEU A O 1
ATOM 908 N N . GLY A 1 119 ? -3.065 4.337 -0.391 1.00 98.56 119 GLY A N 1
ATOM 909 C CA . GLY A 1 119 ? -2.057 3.609 -1.146 1.00 98.56 119 GLY A CA 1
ATOM 910 C C . GLY A 1 119 ? -0.930 4.536 -1.589 1.00 98.56 119 GLY A C 1
ATOM 911 O O . GLY A 1 119 ? -1.169 5.643 -2.081 1.00 98.56 119 GLY A O 1
ATOM 912 N N . THR A 1 120 ? 0.310 4.087 -1.426 1.00 98.69 120 THR A N 1
ATOM 913 C CA . THR A 1 120 ? 1.498 4.825 -1.862 1.00 98.69 120 THR A CA 1
ATOM 914 C C . THR A 1 120 ? 2.332 4.006 -2.818 1.00 98.69 120 THR A C 1
ATOM 916 O O . THR A 1 120 ? 2.448 2.797 -2.666 1.00 98.69 120 THR A O 1
ATOM 919 N N . ASP A 1 121 ? 2.941 4.664 -3.792 1.00 98.69 121 ASP A N 1
ATOM 920 C CA . ASP A 1 121 ? 3.862 4.033 -4.726 1.00 98.69 121 ASP A CA 1
ATOM 921 C C . ASP A 1 121 ? 4.820 5.102 -5.262 1.00 98.69 121 ASP A C 1
ATOM 923 O O . ASP A 1 121 ? 4.412 6.237 -5.513 1.00 98.69 121 ASP A O 1
ATOM 927 N N . TYR A 1 122 ? 6.095 4.766 -5.444 1.00 97.75 122 TYR A N 1
ATOM 928 C CA . TYR A 1 122 ? 7.073 5.674 -6.056 1.00 97.75 122 TYR A CA 1
ATOM 929 C C . TYR A 1 122 ? 6.849 5.882 -7.567 1.00 97.75 122 TYR A C 1
ATOM 931 O O . TYR A 1 122 ? 7.508 6.713 -8.193 1.00 97.75 122 TYR A O 1
ATOM 939 N N . SER A 1 123 ? 5.946 5.111 -8.178 1.00 98.00 123 SER A N 1
ATOM 940 C CA . SER A 1 123 ? 5.623 5.146 -9.593 1.00 98.00 123 SER A CA 1
ATOM 941 C C . SER A 1 123 ? 4.345 5.949 -9.831 1.00 98.00 123 SER A C 1
ATOM 943 O O . SER A 1 123 ? 3.236 5.528 -9.504 1.00 98.00 123 SER A O 1
ATOM 945 N N . ALA A 1 124 ? 4.475 7.102 -10.490 1.00 98.12 124 ALA A N 1
ATOM 946 C CA . ALA A 1 124 ? 3.324 7.890 -10.930 1.00 98.12 124 ALA A CA 1
ATOM 947 C C . ALA A 1 124 ? 2.355 7.100 -11.838 1.00 98.12 124 ALA A C 1
ATOM 949 O O . ALA A 1 124 ? 1.147 7.368 -11.833 1.00 98.12 124 ALA A O 1
ATOM 950 N N . THR A 1 125 ? 2.860 6.138 -12.625 1.00 98.00 125 THR A N 1
ATOM 951 C CA . THR A 1 125 ? 2.021 5.278 -13.474 1.00 98.00 125 THR A CA 1
ATOM 952 C C . THR A 1 125 ? 1.244 4.262 -12.644 1.00 98.00 125 THR A C 1
ATOM 954 O O . THR A 1 125 ? 0.060 4.091 -12.916 1.00 98.00 125 THR A O 1
ATOM 957 N N . SER A 1 126 ? 1.847 3.695 -11.592 1.00 98.44 126 SER A N 1
ATOM 958 C CA . SER A 1 126 ? 1.153 2.878 -10.580 1.00 98.44 126 SER A CA 1
ATOM 959 C C . SER A 1 126 ? -0.042 3.624 -9.984 1.00 98.44 126 SER A C 1
ATOM 961 O O . SER A 1 126 ? -1.189 3.206 -10.115 1.00 98.44 126 SER A O 1
ATOM 963 N N . ILE A 1 127 ? 0.201 4.829 -9.460 1.00 98.50 127 ILE A N 1
ATOM 964 C CA . ILE A 1 127 ? -0.834 5.668 -8.840 1.00 98.50 127 ILE A CA 1
ATOM 965 C C . ILE A 1 127 ? -1.942 6.052 -9.823 1.00 98.50 127 ILE A C 1
ATOM 967 O O . ILE A 1 127 ? -3.118 6.109 -9.457 1.00 98.50 127 ILE A O 1
ATOM 971 N N . SER A 1 128 ? -1.586 6.339 -11.074 1.00 98.06 128 SER A N 1
ATOM 972 C CA . SER A 1 128 ? -2.574 6.640 -12.113 1.00 98.06 128 SER A CA 1
ATOM 973 C C . SER A 1 128 ? -3.428 5.416 -12.444 1.00 98.06 128 SER A C 1
ATOM 975 O O . SER A 1 128 ? -4.636 5.554 -12.625 1.00 98.06 128 SER A O 1
ATOM 977 N N . PHE A 1 129 ? -2.817 4.230 -12.482 1.00 98.19 129 PHE A N 1
ATOM 978 C CA . PHE A 1 129 ? -3.510 2.978 -12.746 1.00 98.19 129 PHE A CA 1
ATOM 979 C C . PHE A 1 129 ? -4.439 2.582 -11.592 1.00 98.19 129 PHE A C 1
ATOM 981 O O . PHE A 1 129 ? -5.622 2.364 -11.833 1.00 98.19 129 PHE A O 1
ATOM 988 N N . ALA A 1 130 ? -3.966 2.615 -10.344 1.00 98.19 130 ALA A N 1
ATOM 989 C CA . ALA A 1 130 ? -4.785 2.323 -9.166 1.00 98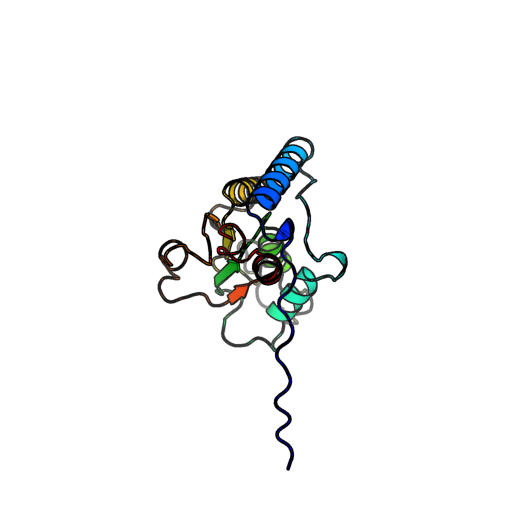.19 130 ALA A CA 1
ATOM 990 C C . ALA A 1 130 ? -6.027 3.225 -9.076 1.00 98.19 130 ALA A C 1
ATOM 992 O O . ALA A 1 130 ? -7.130 2.759 -8.801 1.00 98.19 130 ALA A O 1
ATOM 993 N N . ARG A 1 131 ? -5.883 4.520 -9.389 1.00 97.38 131 ARG A N 1
ATOM 994 C CA . ARG A 1 131 ? -7.025 5.449 -9.464 1.00 97.38 131 ARG A CA 1
ATOM 995 C C . ARG A 1 131 ? -8.015 5.089 -10.574 1.00 97.38 131 ARG A C 1
ATOM 997 O O . ARG A 1 131 ? -9.210 5.284 -10.380 1.00 97.38 131 ARG A O 1
ATOM 1004 N N . ALA A 1 132 ? -7.540 4.597 -11.719 1.00 96.00 132 ALA A N 1
ATOM 1005 C CA . ALA A 1 132 ? -8.413 4.152 -12.805 1.00 96.00 132 ALA A CA 1
ATOM 1006 C C . ALA A 1 132 ? -9.224 2.914 -12.392 1.00 96.00 132 ALA A C 1
ATOM 1008 O O . ALA A 1 132 ? -10.442 2.921 -12.545 1.00 96.00 132 ALA A O 1
ATOM 1009 N N . VAL A 1 133 ? -8.572 1.923 -11.773 1.00 96.62 133 VAL A N 1
ATOM 1010 C CA . VAL A 1 133 ? -9.244 0.723 -11.247 1.00 96.62 133 VAL A CA 1
ATOM 1011 C C . VAL A 1 133 ? -10.256 1.097 -10.159 1.00 96.62 133 VAL A C 1
ATOM 1013 O O . VAL A 1 133 ? -11.392 0.633 -10.187 1.00 96.62 133 VAL A O 1
ATOM 1016 N N . ALA A 1 134 ? -9.897 1.998 -9.237 1.00 95.50 134 ALA A N 1
ATOM 1017 C CA . ALA A 1 134 ? -10.811 2.482 -8.200 1.00 95.50 134 ALA A CA 1
ATOM 1018 C C . ALA A 1 134 ? -12.066 3.158 -8.782 1.00 95.50 134 ALA A C 1
ATOM 1020 O O . ALA A 1 134 ? -13.174 2.937 -8.290 1.00 95.50 134 ALA A O 1
ATOM 1021 N N . ALA A 1 135 ? -11.896 3.963 -9.836 1.00 93.38 135 ALA A N 1
ATOM 1022 C CA . ALA A 1 135 ? -13.003 4.625 -10.518 1.00 93.38 135 ALA A CA 1
ATOM 1023 C C . ALA A 1 135 ? -13.923 3.623 -11.234 1.00 93.38 135 ALA A C 1
ATOM 1025 O O . ALA A 1 135 ? -15.142 3.752 -11.134 1.00 93.38 135 ALA A O 1
ATOM 1026 N N . GLU A 1 136 ? -13.361 2.613 -11.905 1.00 93.38 136 GLU A N 1
ATOM 1027 C CA . GLU A 1 136 ? -14.137 1.557 -12.574 1.00 93.38 136 GLU A CA 1
ATOM 1028 C C . GLU A 1 136 ? -14.914 0.694 -11.569 1.00 93.38 136 GLU A C 1
ATOM 1030 O O . GLU A 1 136 ? -16.076 0.358 -11.793 1.00 93.38 136 GLU A O 1
ATOM 1035 N N . ARG A 1 137 ? -14.317 0.421 -10.402 1.00 91.00 137 ARG A N 1
ATOM 1036 C CA . ARG A 1 137 ? -14.982 -0.246 -9.270 1.00 91.00 137 ARG A CA 1
ATOM 1037 C C . ARG A 1 137 ? -16.096 0.588 -8.628 1.00 91.00 137 ARG A C 1
ATOM 1039 O O . ARG A 1 137 ? -16.839 0.069 -7.798 1.00 91.00 137 ARG A O 1
ATOM 1046 N N . GLY A 1 138 ? -16.227 1.865 -8.990 1.00 90.62 138 GLY A N 1
ATOM 1047 C CA . GLY A 1 138 ? -17.230 2.767 -8.430 1.00 90.62 138 GLY A CA 1
ATOM 1048 C C . GLY A 1 138 ? -16.962 3.159 -6.976 1.00 90.62 138 GLY A C 1
ATOM 1049 O O . GLY A 1 138 ? -17.911 3.498 -6.268 1.00 90.62 138 GLY A O 1
ATOM 1050 N N . LEU A 1 139 ? -15.701 3.110 -6.528 1.00 88.94 139 LEU A N 1
ATOM 1051 C CA . LEU A 1 139 ? -15.332 3.548 -5.183 1.00 88.94 139 LEU A CA 1
ATOM 1052 C C . LEU A 1 139 ? -15.573 5.054 -5.034 1.00 88.94 139 LEU A C 1
ATOM 1054 O O . LEU A 1 139 ? -15.185 5.858 -5.887 1.00 88.94 139 LEU A O 1
ATOM 1058 N N . GLY A 1 140 ? -16.235 5.429 -3.941 1.00 81.69 140 GLY A N 1
ATOM 1059 C CA . GLY A 1 140 ? -16.578 6.817 -3.644 1.00 81.69 140 GLY A CA 1
ATOM 1060 C C . GLY A 1 140 ? -15.345 7.686 -3.379 1.00 81.69 140 GLY A C 1
ATOM 1061 O O . GLY A 1 140 ? -14.280 7.198 -2.989 1.00 81.69 140 GLY A O 1
ATOM 1062 N N . GLU A 1 141 ? -15.486 9.006 -3.547 1.00 79.75 141 GLU A N 1
ATOM 1063 C CA . GLU A 1 141 ? -14.427 9.947 -3.167 1.00 79.75 141 GLU A CA 1
ATOM 1064 C C . GLU A 1 141 ? -14.057 9.766 -1.685 1.00 79.75 141 GLU A C 1
ATOM 1066 O O . GLU A 1 141 ? -14.899 9.896 -0.799 1.00 79.75 141 GLU A O 1
ATOM 1071 N N . GLY A 1 142 ? -12.781 9.477 -1.418 1.00 81.00 142 GLY A N 1
ATOM 1072 C CA . GLY A 1 142 ? -12.265 9.270 -0.063 1.00 81.00 142 GLY A CA 1
ATOM 1073 C C . GLY A 1 142 ? -12.407 7.845 0.484 1.00 81.00 142 GLY A C 1
ATOM 1074 O O . GLY A 1 142 ? -11.916 7.593 1.583 1.00 81.00 142 GLY A O 1
ATOM 1075 N N . GLU A 1 143 ? -13.002 6.899 -0.256 1.00 89.19 143 GLU A N 1
ATOM 1076 C CA . GLU A 1 143 ? -13.005 5.489 0.164 1.00 89.19 143 GLU A CA 1
ATOM 1077 C C . GLU A 1 143 ? -11.599 4.882 0.103 1.00 89.19 143 GLU A C 1
ATOM 1079 O O . GLU A 1 143 ? -11.176 4.193 1.031 1.00 89.19 143 GLU A O 1
ATOM 1084 N N . VAL A 1 144 ? -10.850 5.148 -0.966 1.00 95.75 144 VAL A N 1
ATOM 1085 C CA . VAL A 1 144 ? -9.431 4.794 -1.070 1.00 95.75 144 VAL A CA 1
ATOM 1086 C C . VAL A 1 144 ? -8.700 5.929 -1.777 1.00 95.75 144 VAL A C 1
ATOM 1088 O O . VAL A 1 144 ? -9.080 6.360 -2.865 1.00 95.75 144 VAL A O 1
ATOM 1091 N N . GLU A 1 145 ? -7.655 6.440 -1.138 1.00 97.19 145 GLU A N 1
ATOM 1092 C CA . GLU A 1 145 ? -6.798 7.494 -1.665 1.00 97.19 145 GLU A CA 1
ATOM 1093 C C . GLU A 1 145 ? -5.494 6.897 -2.198 1.00 97.19 145 GLU A C 1
ATOM 1095 O O . GLU A 1 145 ? -5.011 5.882 -1.704 1.00 97.19 145 GLU A O 1
ATOM 1100 N N . PHE A 1 146 ? -4.875 7.571 -3.168 1.00 98.25 146 PHE A N 1
ATOM 1101 C CA . PHE A 1 146 ? -3.586 7.164 -3.726 1.00 98.25 146 PHE A CA 1
ATOM 1102 C C . PHE A 1 146 ? -2.666 8.367 -3.885 1.00 98.25 146 PHE A C 1
ATOM 1104 O O . PHE A 1 146 ? -3.113 9.413 -4.369 1.00 98.25 146 PHE A O 1
ATOM 1111 N N . VAL A 1 147 ? -1.387 8.235 -3.530 1.00 98.00 147 VAL A N 1
ATOM 1112 C CA . VAL A 1 147 ? -0.387 9.303 -3.688 1.00 98.00 147 VAL A CA 1
ATOM 1113 C C . VAL A 1 147 ? 0.962 8.756 -4.143 1.00 98.00 147 VAL A C 1
ATOM 1115 O O . VAL A 1 147 ? 1.411 7.711 -3.682 1.00 98.00 147 VAL A O 1
ATOM 1118 N N . GLU A 1 148 ? 1.621 9.485 -5.044 1.00 98.38 148 GLU A N 1
ATOM 1119 C CA . GLU A 1 148 ? 2.998 9.176 -5.424 1.00 98.38 148 GLU A CA 1
ATOM 1120 C C . GLU A 1 148 ? 3.926 9.525 -4.259 1.00 98.38 148 GLU A C 1
ATOM 1122 O O . GLU A 1 148 ? 3.971 10.676 -3.813 1.00 98.38 148 GLU A O 1
ATOM 1127 N N . TRP A 1 149 ? 4.633 8.526 -3.741 1.00 98.38 149 TRP A N 1
ATOM 1128 C CA . TRP A 1 149 ? 5.521 8.682 -2.599 1.00 98.38 149 TRP A CA 1
ATOM 1129 C C . TRP A 1 149 ? 6.580 7.580 -2.578 1.00 98.38 149 TRP A C 1
ATOM 1131 O O . TRP A 1 149 ? 6.261 6.394 -2.578 1.00 98.38 149 TRP A O 1
ATOM 1141 N N . ASP A 1 150 ? 7.851 7.980 -2.539 1.00 97.56 150 ASP A N 1
ATOM 1142 C CA . ASP A 1 150 ? 8.972 7.054 -2.377 1.00 97.56 150 ASP A CA 1
ATOM 1143 C C . ASP A 1 150 ? 9.283 6.861 -0.889 1.00 97.56 150 ASP A C 1
ATOM 1145 O O . ASP A 1 150 ? 9.870 7.738 -0.251 1.00 97.56 150 ASP A O 1
ATOM 1149 N N . VAL A 1 151 ? 8.925 5.690 -0.357 1.00 96.56 151 VAL A N 1
ATOM 1150 C CA . VAL A 1 151 ? 9.122 5.305 1.050 1.00 96.56 151 VAL A CA 1
ATOM 1151 C C . VAL A 1 151 ? 10.579 5.394 1.523 1.00 96.56 151 VAL A C 1
ATOM 1153 O O . VAL A 1 151 ? 10.826 5.564 2.717 1.00 96.56 151 VAL A O 1
ATOM 1156 N N . LEU A 1 152 ? 11.555 5.309 0.615 1.00 95.44 152 LEU A N 1
ATOM 1157 C CA . LEU A 1 152 ? 12.976 5.314 0.960 1.00 95.44 152 LEU A CA 1
ATOM 1158 C C . LEU A 1 152 ? 13.595 6.711 0.969 1.00 95.44 152 LEU A C 1
ATOM 1160 O O . LEU A 1 152 ? 14.608 6.921 1.641 1.00 95.44 152 LEU A O 1
ATOM 1164 N N . SER A 1 153 ? 13.040 7.653 0.203 1.00 95.06 153 SER A N 1
ATOM 1165 C CA . SER A 1 153 ? 13.710 8.933 -0.072 1.00 95.06 153 SER A CA 1
ATOM 1166 C C . SER A 1 153 ? 12.834 10.177 0.097 1.00 95.06 15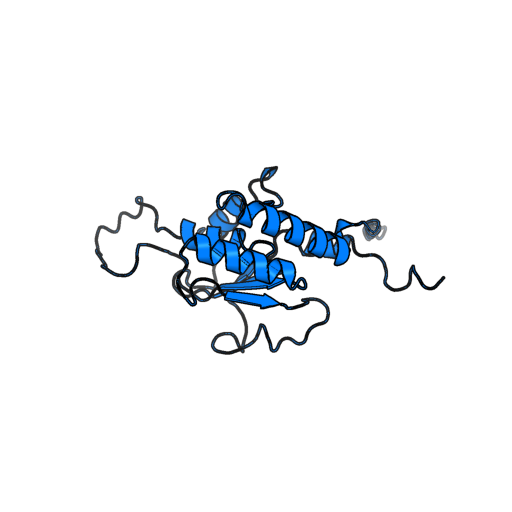3 SER A C 1
ATOM 1168 O O . SER A 1 153 ? 13.364 11.279 0.275 1.00 95.06 153 SER A O 1
ATOM 1170 N N . SER A 1 154 ? 11.508 10.033 0.073 1.00 96.38 154 SER A N 1
ATOM 1171 C CA . SER A 1 154 ? 10.581 11.161 0.161 1.00 96.38 154 SER A CA 1
ATOM 1172 C C . SER A 1 154 ? 10.370 11.630 1.606 1.00 96.38 154 SER A C 1
ATOM 1174 O O . SER A 1 154 ? 10.419 10.835 2.546 1.00 96.38 154 SER A O 1
ATOM 1176 N N . PRO A 1 155 ? 10.084 12.929 1.826 1.00 97.12 155 PRO A N 1
ATOM 1177 C CA . PRO A 1 155 ? 9.684 13.418 3.142 1.00 97.12 155 PRO A CA 1
ATOM 1178 C C . PRO A 1 155 ? 8.375 12.757 3.589 1.00 97.12 155 PRO A C 1
ATOM 1180 O O . PRO A 1 155 ? 7.557 12.371 2.760 1.00 97.12 155 PRO A O 1
ATOM 1183 N N . LEU A 1 156 ? 8.133 12.690 4.901 1.00 97.00 156 LEU A N 1
ATOM 1184 C CA . LEU A 1 156 ? 6.924 12.072 5.464 1.00 97.00 156 LEU A CA 1
ATOM 1185 C C . LEU A 1 156 ? 5.649 12.908 5.273 1.00 97.00 156 LEU A C 1
ATOM 1187 O O . LEU A 1 156 ? 4.553 12.394 5.458 1.00 97.00 156 LEU A O 1
ATOM 1191 N N . SER A 1 157 ? 5.755 14.187 4.902 1.00 95.44 157 SER A N 1
ATOM 1192 C CA . SER A 1 157 ? 4.602 15.096 4.832 1.00 95.44 157 SER A CA 1
ATOM 1193 C C . SER A 1 157 ? 3.454 14.664 3.901 1.00 95.44 157 SER A C 1
ATOM 1195 O O . SER A 1 157 ? 2.321 15.025 4.210 1.00 95.44 157 SER A O 1
ATOM 1197 N N . PRO A 1 158 ? 3.664 13.916 2.794 1.00 95.62 158 PRO A N 1
ATOM 1198 C CA . PRO A 1 158 ? 2.555 13.404 1.986 1.00 95.62 158 PRO A CA 1
ATOM 1199 C C . PRO A 1 158 ? 1.721 12.335 2.705 1.00 95.62 158 PRO A C 1
ATOM 1201 O O . PRO A 1 158 ? 0.517 12.256 2.480 1.00 95.62 158 PRO A O 1
ATOM 1204 N N . VAL A 1 159 ? 2.336 11.547 3.593 1.00 97.38 159 VAL A N 1
ATOM 1205 C CA . VAL A 1 159 ? 1.695 10.395 4.256 1.00 97.38 159 VAL A CA 1
ATOM 1206 C C . VAL A 1 159 ? 1.332 10.659 5.718 1.00 97.38 159 VAL A C 1
ATOM 1208 O O . VAL A 1 159 ? 0.393 10.058 6.227 1.00 97.38 159 VAL A O 1
ATOM 1211 N N . LEU A 1 160 ? 2.020 11.591 6.383 1.00 97.38 160 LEU A N 1
ATOM 1212 C CA . LEU A 1 160 ? 1.704 12.075 7.729 1.00 97.38 160 LEU A CA 1
ATOM 1213 C C . LEU A 1 160 ? 1.026 13.442 7.636 1.00 97.38 160 LEU A C 1
ATOM 1215 O O . LEU A 1 160 ? 1.644 14.492 7.823 1.00 97.38 160 LEU A O 1
ATOM 1219 N N . SER A 1 161 ? -0.259 13.426 7.289 1.00 93.00 161 SER A N 1
ATOM 1220 C CA . SER A 1 161 ? -1.064 14.631 7.097 1.00 93.00 161 SER A CA 1
ATOM 1221 C C . SER A 1 161 ? -2.507 14.442 7.566 1.00 93.00 161 SER A C 1
ATOM 1223 O O . SER A 1 161 ? -3.004 13.320 7.694 1.00 93.00 161 SER A O 1
ATOM 1225 N N . GLY A 1 162 ? -3.186 15.562 7.833 1.00 92.69 162 GLY A N 1
ATOM 1226 C CA . GLY A 1 162 ? -4.589 15.562 8.242 1.00 92.69 162 GLY A CA 1
ATOM 1227 C C . GLY A 1 162 ? -4.821 14.746 9.525 1.00 92.69 162 GLY A C 1
ATOM 1228 O O . GLY A 1 162 ? -4.053 14.905 10.476 1.00 92.69 162 GLY A O 1
ATOM 1229 N N . PRO A 1 163 ? -5.846 13.873 9.565 1.00 92.62 163 PRO A N 1
ATOM 1230 C CA . PRO A 1 163 ? -6.114 12.992 10.707 1.00 92.62 163 PRO A CA 1
ATOM 1231 C C . PRO A 1 163 ? -4.962 12.039 11.061 1.00 92.62 163 PRO A C 1
ATOM 1233 O O . PRO A 1 163 ? -4.896 11.572 12.191 1.00 92.62 163 PRO A O 1
ATOM 1236 N N . ASN A 1 164 ? -4.044 11.781 10.122 1.00 96.44 164 ASN A N 1
ATOM 1237 C CA . ASN A 1 164 ? -2.911 10.866 10.277 1.00 96.44 164 ASN A CA 1
ATOM 1238 C C . ASN A 1 164 ? -1.569 11.595 10.446 1.00 96.44 164 ASN A C 1
ATOM 1240 O O . ASN A 1 164 ? -0.514 11.039 10.148 1.00 96.44 164 ASN A O 1
ATOM 1244 N N . ALA A 1 165 ? -1.579 12.849 10.911 1.00 97.00 165 ALA A N 1
ATOM 1245 C CA . ALA A 1 165 ? -0.347 13.599 11.174 1.00 97.00 165 ALA A CA 1
ATOM 1246 C C . ALA A 1 165 ? 0.568 12.912 12.209 1.00 97.00 165 ALA A C 1
ATOM 1248 O O . ALA A 1 165 ? 1.789 13.013 12.102 1.00 97.00 165 ALA A O 1
ATOM 1249 N N . ASP A 1 166 ? -0.021 12.186 13.165 1.00 95.75 166 ASP A N 1
ATOM 1250 C CA . ASP A 1 166 ? 0.694 11.473 14.232 1.00 95.75 166 ASP A CA 1
ATOM 1251 C C . ASP A 1 166 ? 0.913 9.975 13.932 1.00 95.75 166 ASP A C 1
ATOM 1253 O O . ASP A 1 166 ? 1.509 9.268 14.745 1.00 95.75 166 ASP A O 1
ATOM 1257 N N . GLY A 1 167 ? 0.465 9.480 12.770 1.00 96.94 167 GLY A N 1
ATOM 1258 C CA . GLY A 1 167 ? 0.653 8.090 12.348 1.00 96.94 167 GLY A CA 1
ATOM 1259 C C . GLY A 1 167 ? -0.596 7.412 11.783 1.00 96.94 167 GLY A C 1
ATOM 1260 O O . GLY A 1 167 ? -1.630 8.039 11.548 1.00 96.94 167 GLY A O 1
ATOM 1261 N N . TRP A 1 168 ? -0.457 6.107 11.557 1.00 97.81 168 TRP A N 1
ATOM 1262 C CA . TRP A 1 168 ? -1.470 5.206 11.004 1.00 97.81 168 TRP A CA 1
ATOM 1263 C C . TRP A 1 168 ? -1.698 4.041 11.965 1.00 97.81 168 TRP A C 1
ATOM 1265 O O . TRP A 1 168 ? -0.751 3.602 12.620 1.00 97.81 168 TRP A O 1
ATOM 1275 N N . ASP A 1 169 ? -2.929 3.533 12.031 1.00 96.88 169 ASP A N 1
ATOM 1276 C CA . ASP A 1 169 ? -3.254 2.371 12.870 1.00 96.88 169 ASP A CA 1
ATOM 1277 C C . ASP A 1 169 ? -2.641 1.089 12.296 1.00 96.88 169 ASP A C 1
ATOM 1279 O O . ASP A 1 169 ? -2.139 0.238 13.033 1.00 96.88 169 ASP A O 1
ATOM 1283 N N . VAL A 1 170 ? -2.661 0.971 10.964 1.00 96.88 170 VAL A N 1
ATOM 1284 C CA . VAL A 1 170 ? -2.129 -0.172 10.225 1.00 96.88 170 VAL A CA 1
ATOM 1285 C C . VAL A 1 170 ? -1.273 0.319 9.058 1.00 96.88 170 VAL A C 1
ATOM 1287 O O . VAL A 1 170 ? -1.703 1.144 8.253 1.00 96.88 170 VAL A O 1
ATOM 1290 N N . VAL A 1 171 ? -0.060 -0.226 8.946 1.00 97.69 171 VAL A N 1
ATOM 1291 C CA . VAL A 1 171 ? 0.808 -0.066 7.772 1.00 97.69 171 VAL A CA 1
ATOM 1292 C C . VAL A 1 171 ? 0.990 -1.436 7.131 1.00 97.69 171 VAL A C 1
ATOM 1294 O O . VAL A 1 171 ? 1.339 -2.399 7.814 1.00 97.69 171 VAL A O 1
ATOM 1297 N N . LEU A 1 172 ? 0.715 -1.520 5.836 1.00 97.94 172 LEU A N 1
ATOM 1298 C CA . LEU A 1 172 ? 0.730 -2.735 5.037 1.00 97.94 172 LEU A CA 1
ATOM 1299 C C . LEU A 1 172 ? 1.931 -2.712 4.092 1.00 97.94 172 LEU A C 1
ATOM 1301 O O . LEU A 1 172 ? 2.317 -1.664 3.578 1.00 97.94 172 LEU A O 1
ATOM 1305 N N . ASP A 1 173 ? 2.509 -3.885 3.877 1.00 97.44 173 ASP A N 1
ATOM 1306 C CA . ASP A 1 173 ? 3.519 -4.134 2.856 1.00 97.44 173 ASP A CA 1
ATOM 1307 C C . ASP A 1 173 ? 3.254 -5.521 2.267 1.00 97.44 173 ASP A C 1
ATOM 1309 O O . ASP A 1 173 ? 3.249 -6.524 2.989 1.00 97.44 173 ASP A O 1
ATOM 1313 N N . LYS A 1 174 ? 3.008 -5.567 0.956 1.00 97.00 174 LYS A N 1
ATOM 1314 C CA . LYS A 1 174 ? 2.824 -6.802 0.193 1.00 97.00 174 LYS A CA 1
ATOM 1315 C C . LYS A 1 174 ? 3.798 -6.831 -0.984 1.00 97.00 174 LYS A C 1
ATOM 1317 O O . LYS A 1 174 ? 3.410 -6.605 -2.128 1.00 97.00 174 LYS A O 1
ATOM 1322 N N . GLY A 1 175 ? 5.055 -7.167 -0.698 1.00 95.25 175 GLY A N 1
ATOM 1323 C CA . GLY A 1 175 ? 6.088 -7.367 -1.719 1.00 95.25 175 GLY A CA 1
ATOM 1324 C C . GLY A 1 175 ? 7.009 -6.181 -1.963 1.00 95.25 175 GLY A C 1
ATOM 1325 O O . GLY A 1 175 ? 7.971 -6.299 -2.722 1.00 95.25 175 GLY A O 1
ATOM 1326 N N . THR A 1 176 ? 6.758 -5.043 -1.323 1.00 96.69 176 THR A N 1
ATOM 1327 C CA . THR A 1 176 ? 7.564 -3.837 -1.511 1.00 96.69 176 THR A CA 1
ATOM 1328 C C . THR A 1 176 ? 8.921 -4.015 -0.862 1.00 96.69 176 THR A C 1
ATOM 1330 O O . THR A 1 176 ? 9.934 -3.689 -1.478 1.00 96.69 176 THR A O 1
ATOM 1333 N N . PHE A 1 177 ? 8.988 -4.621 0.328 1.00 95.44 177 PHE A N 1
ATOM 1334 C CA . PHE A 1 177 ? 10.276 -4.973 0.923 1.00 95.44 177 PHE A CA 1
ATOM 1335 C C . PHE A 1 177 ? 11.066 -6.000 0.089 1.00 95.44 177 PHE A C 1
ATOM 1337 O O . PHE A 1 177 ? 12.296 -5.910 0.020 1.00 95.44 177 PHE A O 1
ATOM 1344 N N . ASP A 1 178 ? 10.391 -6.930 -0.596 1.00 94.44 178 ASP A N 1
ATOM 1345 C CA . ASP A 1 178 ? 11.042 -7.863 -1.525 1.00 94.44 178 ASP A CA 1
ATOM 1346 C C . ASP A 1 178 ? 11.650 -7.116 -2.722 1.00 94.44 178 ASP A C 1
ATOM 1348 O O . ASP A 1 178 ? 12.826 -7.306 -3.031 1.00 94.44 178 ASP A O 1
ATOM 1352 N N . ALA A 1 179 ? 10.900 -6.201 -3.347 1.00 94.94 179 ALA A N 1
ATOM 1353 C CA . ALA A 1 179 ? 11.402 -5.353 -4.432 1.00 94.94 179 ALA A CA 1
ATOM 1354 C C . ALA A 1 179 ? 12.589 -4.482 -3.980 1.00 94.94 179 ALA A C 1
ATOM 1356 O O . ALA A 1 179 ? 13.616 -4.413 -4.659 1.00 94.94 179 ALA A O 1
ATOM 1357 N N . VAL A 1 180 ? 12.492 -3.880 -2.789 1.00 93.62 180 VAL A N 1
ATOM 1358 C CA . VAL A 1 180 ? 13.568 -3.103 -2.150 1.00 93.62 180 VAL A CA 1
ATOM 1359 C C . VAL A 1 180 ? 14.823 -3.954 -1.949 1.00 93.62 180 VAL A C 1
ATOM 1361 O O . VAL A 1 180 ? 15.934 -3.494 -2.208 1.00 93.62 180 VAL A O 1
ATOM 1364 N N . SER A 1 181 ? 14.658 -5.211 -1.540 1.00 92.56 181 SER A N 1
ATOM 1365 C CA . SER A 1 181 ? 15.765 -6.150 -1.319 1.00 92.56 181 SER A CA 1
ATOM 1366 C C . SER A 1 181 ? 16.454 -6.597 -2.614 1.00 92.56 181 SER A C 1
ATOM 1368 O O . SER A 1 181 ? 17.556 -7.139 -2.558 1.00 92.56 181 SER A O 1
ATOM 1370 N N . LEU A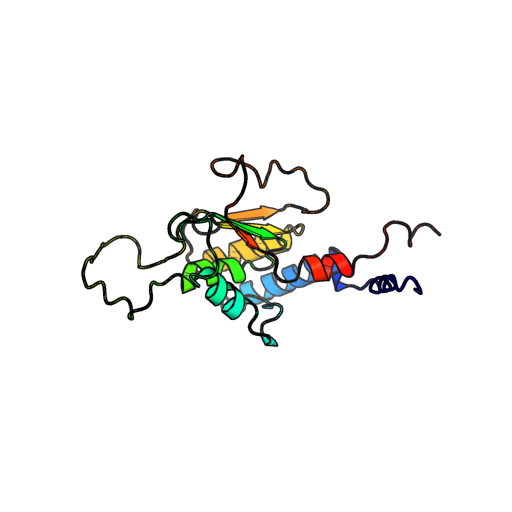 1 182 ? 15.825 -6.363 -3.770 1.00 92.75 182 LEU A N 1
ATOM 1371 C CA . LEU A 1 182 ? 16.352 -6.654 -5.105 1.00 92.75 182 LEU A CA 1
ATOM 1372 C C . LEU A 1 182 ? 16.947 -5.418 -5.797 1.00 92.75 182 LEU A C 1
ATOM 1374 O O . LEU A 1 182 ? 17.389 -5.516 -6.947 1.00 92.75 182 LEU A O 1
ATOM 1378 N N . MET A 1 183 ? 16.959 -4.257 -5.137 1.00 91.06 183 MET A N 1
ATOM 1379 C CA . MET A 1 183 ? 17.625 -3.068 -5.664 1.00 91.06 183 MET A CA 1
ATOM 1380 C C . MET A 1 183 ? 19.140 -3.274 -5.714 1.00 91.06 183 MET A C 1
ATOM 1382 O O . MET A 1 183 ? 19.746 -3.845 -4.810 1.00 91.06 183 MET A O 1
ATOM 1386 N N . GLY A 1 184 ? 19.775 -2.763 -6.768 1.00 82.44 184 GLY A N 1
ATOM 1387 C CA . GLY A 1 184 ? 21.232 -2.723 -6.835 1.00 82.44 184 GLY A CA 1
ATOM 1388 C C . GLY A 1 184 ? 21.832 -1.7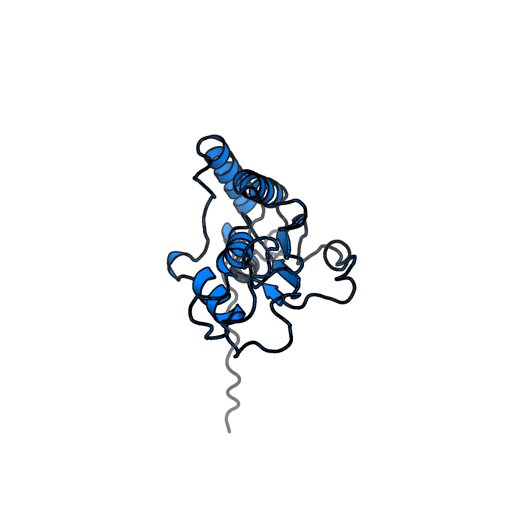19 -5.854 1.00 82.44 184 GLY A C 1
ATOM 1389 O O . GLY A 1 184 ? 21.248 -0.668 -5.588 1.00 82.44 184 GLY A O 1
ATOM 1390 N N . ASP A 1 185 ? 23.046 -2.002 -5.375 1.00 70.75 185 ASP A N 1
ATOM 1391 C CA . ASP A 1 185 ? 23.849 -1.010 -4.661 1.00 70.75 185 ASP A CA 1
ATOM 1392 C C . ASP A 1 185 ? 24.020 0.233 -5.548 1.00 70.75 185 ASP A C 1
ATOM 1394 O O . ASP A 1 185 ? 24.582 0.153 -6.645 1.00 70.75 185 ASP A O 1
ATOM 1398 N N . ALA A 1 186 ? 23.632 1.408 -5.045 1.00 56.72 186 ALA A N 1
ATOM 1399 C CA . ALA A 1 186 ? 23.830 2.689 -5.736 1.00 56.72 186 ALA A CA 1
ATOM 1400 C C . ALA A 1 186 ? 25.311 2.967 -6.107 1.00 56.72 186 ALA A C 1
ATOM 1402 O O . ALA A 1 186 ? 25.607 3.825 -6.940 1.00 56.72 186 ALA A O 1
ATOM 1403 N N . GLU A 1 187 ? 26.252 2.227 -5.509 1.00 46.38 187 GLU A N 1
ATOM 1404 C CA . GLU A 1 187 ? 27.698 2.319 -5.736 1.00 46.38 187 GLU A CA 1
ATOM 1405 C C . GLU A 1 187 ? 28.255 1.269 -6.724 1.00 46.38 187 GLU A C 1
ATOM 1407 O O . GLU A 1 187 ? 29.412 1.376 -7.138 1.00 46.38 187 GLU A O 1
ATOM 1412 N N . ALA A 1 188 ? 27.466 0.281 -7.164 1.00 43.62 188 ALA A N 1
ATOM 1413 C CA . ALA A 1 188 ? 27.923 -0.741 -8.117 1.00 43.62 188 ALA A CA 1
ATOM 1414 C C . ALA A 1 188 ? 28.106 -0.200 -9.551 1.00 43.62 188 ALA A C 1
ATOM 1416 O O . ALA A 1 188 ? 28.866 -0.769 -10.331 1.00 43.62 188 ALA A O 1
ATOM 1417 N N . GLY A 1 189 ? 27.477 0.934 -9.882 1.00 37.34 189 GLY A N 1
ATOM 1418 C CA . GLY A 1 189 ? 27.615 1.622 -11.174 1.00 37.34 189 GLY A CA 1
ATOM 1419 C C . GLY A 1 189 ? 28.765 2.637 -11.264 1.00 37.34 189 GLY A C 1
ATOM 1420 O O . GLY A 1 189 ? 28.885 3.320 -12.279 1.00 37.34 189 GLY A O 1
ATOM 1421 N N . LYS A 1 190 ? 29.591 2.782 -10.215 1.00 35.84 190 LYS A N 1
ATOM 1422 C CA . LYS A 1 190 ? 30.698 3.762 -10.144 1.00 35.84 190 LYS A CA 1
ATOM 1423 C C . LYS A 1 190 ? 32.102 3.138 -10.091 1.00 35.84 190 LYS A C 1
ATOM 1425 O O . LYS A 1 190 ? 33.056 3.848 -9.772 1.00 35.84 190 LYS A O 1
ATOM 1430 N N . ARG A 1 191 ? 32.250 1.839 -10.366 1.00 32.44 191 ARG A N 1
ATOM 1431 C CA . ARG A 1 191 ? 33.560 1.161 -10.387 1.00 32.44 191 ARG A CA 1
ATOM 1432 C C . ARG A 1 191 ? 34.116 0.996 -11.791 1.00 32.44 191 ARG A C 1
ATOM 1434 O O . ARG A 1 191 ? 33.328 0.652 -12.695 1.00 32.44 191 ARG A O 1
#

Secondary structure (DSSP, 8-state):
----PPPPPPPPPP-GGG-HHHHHHHHHHHHHHHHH-TT-----TTGGGTHHHHHHHHHHSTTS-SS-TTT--EEEET-TTSHHHHHHHHTTBPPTT---------SSTTBS--S-EEEEES-HHHHHHHHHHHHHTTPPTTTSEEEE--TTTS-STTTS-GGGTT--SEEEESSHHHHHHTPPPTTGGG-

Foldseek 3Di:
DDDCPDDDDDFDAADLLLDLVSLLVQLVVQLVVCVVPVVRLGDDPCVVVVVLVVVLVVLPDPVDDDDQQQAFEEEEEACQLVVSLVSLQVPQADDPPPPCPDDPPPDPDRGSRQHFAEYERLHPSRQVNNVVNCVSVVPDVRSYHYDNDDPVDGDCDVPLDDPNVVHGRYYDYDCVVVSNSNHDDPCPVPD

Radius of gyration: 19.28 Å; chains: 1; bounding box: 64×38×48 Å

pLDDT: mean 86.43, std 17.07, range [32.44, 98.69]